Protein 3HCY (pdb70)

Organism: Rhizobium meliloti (strain 1021) (NCBI:txid266834)

Solvent-accessible surface area: 15077 Å² total; per-residue (Å²): 158,89,46,35,115,13,4,29,42,0,1,0,21,0,0,87,43,12,4,124,18,64,38,1,0,0,6,26,68,43,184,87,48,51,1,105,34,52,13,30,52,51,20,47,123,132,11,33,167,53,16,48,33,109,27,62,28,173,159,158,32,115,31,65,66,16,92,42,3,90,125,30,178,53,65,88,151,32,62,120,32,4,70,60,32,37,3,15,0,4,0,17,4,15,0,56,14,153,64,159,30,25,0,14,0,4,2,3,14,70,176,60,18,149,30,53,120,78,50,35,20,31,1,68,2,2,5,108,3,1,1,55,4,21,40,71,16,124,36,48,149,58,174,81,134,158,93,31,46,91,22,1,11,41,0,0,0,25,0,0,45,20,7,6,119,12,79,26,0,0,0,0,29,68,47,182,79,48,38,4,95,34,43,10,28,56,49,11,47,119,129,10,26,166,44,6,40,38,118,40,68,198,164,33,128,36,82,70,21,79,42,5,97,134,17,192,55,56,86,148,48,50,125,33,3,69,66,38,36,4,14,0,4,0,31,4,26,0,45,22,151,56,153,39,24,0,17,0,5,0,0,16,62,202,78,42,196,28,49,128,74,40,33,19,40,1,68,2,1,7,96,4,0,5,60,2,18,56,69,14,174,48,69,120,66,66,80,115,139

Sequence (289 aa):
SNAIEEVYEATLDAIQGALNCDRASILLFDEAGTMRFVAARGLSEHYQRAVDGHSPWINEPEPIFVENVDDAEFSRELKESIVGEGIAALGFFPLVTEGRLIGKFMTYYDRPHRFADSEIGMALTIARQLGFSIQRMRAEYARRQSNAIEEVYEATLDAIQGALNCDRASILLFDEAGTMRFVAARGLSEHYQRAVDGHSPWEPEPIFVENVDDAEFSRELKESIVGEGIAALGFFPLVTEGRLIGKFMTYYDRPHRFADSEIGMALTIARQLGFSIQRMRAEYARRQA

Nearest PDB structures (foldseek):
  3hcy-assembly1_B  TM=1.007E+00  e=4.340E-30  Sinorhizobium meliloti 1021
  3hcy-assembly1_A  TM=9.827E-01  e=3.371E-26  Sinorhizobium meliloti 1021
  6oap-assembly1_B  TM=7.764E-01  e=1.921E-08  [Leptolyngbya] sp. JSC-1
  3s7o-assembly1_A  TM=7.798E-01  e=2.050E-07  Deinococcus radiodurans
  8afk-assembly2_B  TM=7.514E-01  e=1.310E-07  Rhodopseudomonas palustris CGA009

B-factor: mean 33.36, std 13.71, range [2.0, 80.85]

Radius of gyration: 20.52 Å; Cα contacts (8 Å, |Δi|>4): 515; chains: 2; bounding box: 64×46×40 Å

InterPro domains:
  IPR000014 PAS domain [PF13426] (37-138)
  IPR000014 PAS domain [PS50112] (19-59)
  IPR000014 PAS domain [PS50112] (146-216)
  IPR000014 PAS domain [SM00091] (21-91)
  IPR000014 PAS domain [SM00091] (148-214)
  IPR000014 PAS domain [SM00091] (589-657)
  IPR000014 PAS domain [TIGR00229] (23-145)
  IPR000014 PAS domain [TIGR00229] (145-269)
  IPR000014 PAS domain [TIGR00229] (525-584)
  IPR000014 PAS domain [TIGR00229] (639-710)
  IPR000014 PAS domain [cd00130] (30-137)
  IPR000014 PAS domain [cd00130] (157-259)
  IPR000014 PAS domain [cd00130] (599-701)
  IPR000700 PAS-associated, C-terminal [PS50113] (97-149)
  IPR000700 PAS-associated, C-terminal [PS50113] (219-271)
  IPR000700 PAS-associated, C-terminal [PS50113] (534-586)
  IPR000700 PAS-associated, C-terminal [PS50113] (658-713)
  IPR001610 PAC motif [SM00086] (98-140)
  IPR001610 PAC motif [SM00086] (220-262)
  IPR001610 PAC motif [SM00086] (535-577)

Secondary structure (P-SEA, 3-state):
cccccaaaaaaaaaaaaaccccccbbbbbccccbbbbcccccccaaaaaacccccccccbbbbbbbcccccccccaaaaaaaaaaccccbbbbbbbcccccccbbbbbbccbbbbbaaaaaaaaaaaaaaaaaaacaaaaaaacc/cccaaaaaaaaaaaaaaaccccccbbbbbccccbbbbcccccccaaaaaaccccccccbbbbbccccccccccaaaaaaaaaaccccbbbbbbbcccccccccbbbbccbbbbcaaaaaaaaaaaaaaaaaaaaaaaaaacccc

Foldseek 3Di:
DPPVCVVVVVLQVLLCVLPVADKKFWWFADPVRKIATPDIPPQPVVLRVQDTGDDVDDFQDDKDWFQALVPDDDDPSNSCSQVVSQFTIKIWDFADEPRDGTTTMMGTHNHGDDDDPSSVVVVNVSSPVVNVVVNPPVVVVVVVD/DDPPVVVQVVLQVLCCVLQVAQKKFWWFQDPVRFTATPDIPPQDPQLNVQPGRDDDDLFDKDKFLALVPPPDDPSNSCSCVVSQFGMKIWHFAADPSHGGTTMMGTHNHRDDDDPSSVVSRNVSSDVSNVVCVVRVPCVVVVPD

Structure (mmCIF, N/CA/C/O backbone):
data_3HCY
#
_entry.id   3HCY
#
_cell.length_a   73.346
_cell.length_b   73.346
_cell.length_c   257.258
_cell.angle_alpha   90.00
_cell.angle_beta   90.00
_cell.angle_gamma   120.00
#
_symmetry.space_group_name_H-M   'P 61 2 2'
#
loop_
_entity.id
_entity.type
_entity.pdbx_description
1 polymer 'Putative two-component sensor histidine kinase protein'
2 water water
#
loop_
_atom_site.group_PDB
_atom_site.id
_atom_site.type_symbol
_atom_site.label_atom_id
_atom_site.label_alt_id
_atom_site.label_comp_id
_atom_site.label_asym_id
_atom_site.label_entity_id
_atom_site.label_seq_id
_atom_site.pdbx_PDB_ins_code
_atom_site.Cartn_x
_atom_site.Cartn_y
_atom_site.Cartn_z
_atom_site.occupancy
_atom_site.B_iso_or_equiv
_atom_site.auth_seq_id
_atom_site.auth_comp_id
_atom_site.auth_asym_id
_atom_site.auth_atom_id
_atom_site.pdbx_PDB_model_num
ATOM 1 N N . SER A 1 1 ? 30.776 42.340 129.405 1.00 48.89 -2 SER A N 1
ATOM 2 C CA . SER A 1 1 ? 29.439 41.651 129.521 1.00 48.49 -2 SER A CA 1
ATOM 3 C C . SER A 1 1 ? 29.344 40.146 129.036 1.00 48.37 -2 SER A C 1
ATOM 4 O O . SER A 1 1 ? 28.219 39.656 128.880 1.00 48.00 -2 SER A O 1
ATOM 7 N N . ASN A 1 2 ? 30.476 39.443 128.764 1.00 47.73 -1 ASN A N 1
ATOM 8 C CA . ASN A 1 2 ? 30.525 37.968 128.851 1.00 46.83 -1 ASN A CA 1
ATOM 9 C C . ASN A 1 2 ? 30.733 37.859 130.347 1.00 45.98 -1 ASN A C 1
ATOM 10 O O . ASN A 1 2 ? 31.853 37.932 130.866 1.00 45.16 -1 ASN A O 1
ATOM 15 N N . ALA A 1 3 ? 29.622 37.842 131.057 1.00 44.75 0 ALA A N 1
ATOM 16 C CA . ALA A 1 3 ? 29.570 37.177 132.307 1.00 43.25 0 ALA A CA 1
ATOM 17 C C . ALA A 1 3 ? 28.908 35.806 131.846 1.00 41.99 0 ALA A C 1
ATOM 18 O O . ALA A 1 3 ? 27.709 35.667 131.771 1.00 41.40 0 ALA A O 1
ATOM 20 N N . ILE A 1 4 ? 29.745 34.873 131.366 1.00 39.98 1 ILE A N 1
ATOM 21 C CA . ILE A 1 4 ? 29.501 33.420 131.444 1.00 36.91 1 ILE A CA 1
ATOM 22 C C . ILE A 1 4 ? 30.652 32.803 132.246 1.00 35.78 1 ILE A C 1
ATOM 23 O O . ILE A 1 4 ? 31.108 31.648 132.098 1.00 34.27 1 ILE A O 1
ATOM 28 N N . GLU A 1 5 ? 31.087 33.645 133.149 1.00 34.93 2 GLU A N 1
ATOM 29 C CA . GLU A 1 5 ? 31.506 33.160 134.408 1.00 35.61 2 GLU A CA 1
ATOM 30 C C . GLU A 1 5 ? 30.280 32.415 134.995 1.00 33.19 2 GLU A C 1
ATOM 31 O O . GLU A 1 5 ? 30.449 31.435 135.741 1.00 32.54 2 GLU A O 1
ATOM 37 N N . GLU A 1 6 ? 29.066 32.823 134.603 1.00 30.73 3 GLU A N 1
ATOM 38 C CA . GLU A 1 6 ? 27.871 32.038 134.966 1.00 29.22 3 GLU A CA 1
ATOM 39 C C . GLU A 1 6 ? 27.729 30.652 134.392 1.00 26.57 3 GLU A C 1
ATOM 40 O O . GLU A 1 6 ? 27.087 29.808 135.031 1.00 25.73 3 GLU A O 1
ATOM 46 N N . VAL A 1 7 ? 28.243 30.423 133.185 1.00 23.93 4 VAL A N 1
ATOM 47 C CA . VAL A 1 7 ? 28.265 29.070 132.669 1.00 22.71 4 VAL A CA 1
ATOM 48 C C . VAL A 1 7 ? 29.246 28.252 133.484 1.00 22.82 4 VAL A C 1
ATOM 49 O O . VAL A 1 7 ? 29.011 27.061 133.748 1.00 22.12 4 VAL A O 1
ATOM 53 N N . TYR A 1 8 ? 30.347 28.889 133.905 1.00 23.03 5 TYR A N 1
ATOM 54 C CA . TYR A 1 8 ? 31.344 28.183 134.748 1.00 22.92 5 TYR A CA 1
ATOM 55 C C . TYR A 1 8 ? 30.764 27.818 136.120 1.00 23.18 5 TYR A C 1
ATOM 56 O O . TYR A 1 8 ? 30.860 26.674 136.548 1.00 23.48 5 TYR A O 1
ATOM 65 N N . GLU A 1 9 ? 30.165 28.787 136.804 1.00 22.88 6 GLU A N 1
ATOM 66 C CA . GLU A 1 9 ? 29.519 28.503 138.079 1.00 23.37 6 GLU A CA 1
ATOM 67 C C . GLU A 1 9 ? 28.384 27.418 138.005 1.00 22.87 6 GLU A C 1
ATOM 68 O O . GLU A 1 9 ? 28.287 26.545 138.914 1.00 22.54 6 GLU A O 1
ATOM 74 N N . ALA A 1 10 ? 27.566 27.470 136.940 1.00 21.33 7 ALA A N 1
ATOM 75 C CA . ALA A 1 10 ? 26.513 26.457 136.694 1.00 20.46 7 ALA A CA 1
ATOM 76 C C . ALA A 1 10 ? 27.135 25.072 136.561 1.00 19.73 7 ALA A C 1
ATOM 77 O O . ALA A 1 10 ? 26.543 24.035 137.004 1.00 18.18 7 ALA A O 1
ATOM 79 N N . THR A 1 11 ? 28.310 25.044 135.910 1.00 18.65 8 THR A N 1
ATOM 80 C CA . THR A 1 11 ? 28.934 23.769 135.648 1.00 18.63 8 THR A CA 1
ATOM 81 C C . THR A 1 11 ? 29.417 23.220 136.969 1.00 19.31 8 THR A C 1
ATOM 82 O O . THR A 1 11 ? 29.248 22.048 137.281 1.00 20.39 8 THR A O 1
ATOM 86 N N . LEU A 1 12 ? 30.025 24.095 137.748 1.00 19.36 9 LEU A N 1
ATOM 87 C CA . LEU A 1 12 ? 30.512 23.729 139.045 1.00 19.31 9 LEU A CA 1
ATOM 88 C C . LEU A 1 12 ? 29.299 23.255 139.897 1.00 20.09 9 LEU A C 1
ATOM 89 O O . LEU A 1 12 ? 29.403 22.279 140.677 1.00 19.33 9 LEU A O 1
ATOM 94 N N . ASP A 1 13 ? 28.159 23.931 139.732 1.00 20.40 10 ASP A N 1
ATOM 95 C CA . ASP A 1 13 ? 26.931 23.461 140.368 1.00 21.43 10 ASP A CA 1
ATOM 96 C C . ASP A 1 13 ? 26.561 22.048 139.899 1.00 21.59 10 ASP A C 1
ATOM 97 O O . ASP A 1 13 ? 26.274 21.176 140.735 1.00 21.32 10 ASP A O 1
ATOM 102 N N . ALA A 1 14 ? 26.577 21.829 138.587 1.00 21.42 11 ALA A N 1
ATOM 103 C CA . ALA A 1 14 ? 26.221 20.516 138.091 1.00 21.96 11 ALA A CA 1
ATOM 104 C C . ALA A 1 14 ? 27.284 19.520 138.554 1.00 22.07 11 ALA A C 1
ATOM 105 O O . ALA A 1 14 ? 26.939 18.434 138.932 1.00 21.47 11 ALA A O 1
ATOM 107 N N . ILE A 1 15 ? 28.561 19.881 138.540 1.00 22.78 12 ILE A N 1
ATOM 108 C CA . ILE A 1 15 ? 29.568 18.907 138.936 1.00 24.22 12 ILE A CA 1
ATOM 109 C C . ILE A 1 15 ? 29.299 18.374 140.347 1.00 25.25 12 ILE A C 1
ATOM 110 O O . ILE A 1 15 ? 29.389 17.166 140.573 1.00 24.40 12 ILE A O 1
ATOM 115 N N . GLN A 1 16 ? 28.940 19.282 141.255 1.00 26.54 13 GLN A N 1
ATOM 116 C CA . GLN A 1 16 ? 28.706 18.954 142.658 1.00 27.88 13 GLN A CA 1
ATOM 117 C C . GLN A 1 16 ? 27.497 18.068 142.874 1.00 27.49 13 GLN A C 1
ATOM 118 O O . GLN A 1 16 ? 27.545 17.107 143.658 1.00 28.74 13 GLN A O 1
ATOM 124 N N . GLY A 1 17 ? 26.418 18.430 142.205 1.00 26.27 14 GLY A N 1
ATOM 125 C CA . GLY A 1 17 ? 25.203 17.710 142.286 1.00 26.08 14 GLY A CA 1
ATOM 126 C C . GLY A 1 17 ? 25.252 16.371 141.595 1.00 26.76 14 GLY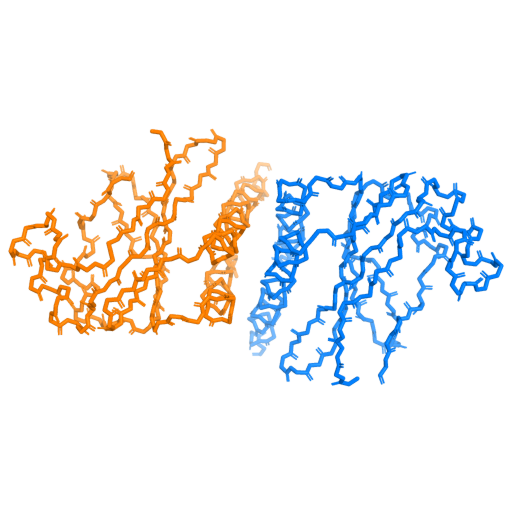 A C 1
ATOM 127 O O . GLY A 1 17 ? 24.711 15.395 142.112 1.00 27.10 14 GLY A O 1
ATOM 128 N N . ALA A 1 18 ? 25.876 16.294 140.422 1.00 27.38 15 ALA A N 1
ATOM 129 C CA . ALA A 1 18 ? 25.986 15.002 139.708 1.00 27.36 15 ALA A CA 1
ATOM 130 C C . ALA A 1 18 ? 27.089 14.047 140.249 1.00 27.57 15 ALA A C 1
ATOM 131 O O . ALA A 1 18 ? 26.958 12.821 140.139 1.00 27.25 15 ALA A O 1
ATOM 133 N N . LEU A 1 19 ? 28.152 14.579 140.837 1.00 28.34 16 LEU A N 1
ATOM 134 C CA . LEU A 1 19 ? 29.301 13.724 141.141 1.00 29.15 16 LEU A CA 1
ATOM 135 C C . LEU A 1 19 ? 29.743 13.726 142.578 1.00 29.49 16 LEU A C 1
ATOM 136 O O . LEU A 1 19 ? 30.706 12.995 142.899 1.00 29.87 16 LEU A O 1
ATOM 141 N N . ASN A 1 20 ? 29.111 14.473 143.475 1.00 29.42 17 ASN A N 1
ATOM 142 C CA . ASN A 1 20 ? 29.557 14.297 144.874 1.00 30.75 17 ASN A CA 1
ATOM 143 C C . ASN A 1 20 ? 31.127 14.028 145.139 1.00 29.41 17 ASN A C 1
ATOM 144 O O . ASN A 1 20 ? 31.540 13.041 145.786 1.00 29.89 17 ASN A O 1
ATOM 149 N N . CYS A 1 21 ? 31.974 14.917 144.617 1.00 27.05 18 CYS A N 1
ATOM 150 C CA . CYS A 1 21 ? 33.387 14.938 144.888 1.00 24.63 18 CYS A CA 1
ATOM 151 C C . CYS A 1 21 ? 33.586 16.106 145.841 1.00 22.40 18 CYS A C 1
ATOM 152 O O . CYS A 1 21 ? 32.624 16.768 146.221 1.00 22.07 18 CYS A O 1
ATOM 155 N N . ASP A 1 22 ? 34.831 16.377 146.201 1.00 19.72 19 ASP A N 1
ATOM 156 C CA . ASP A 1 22 ? 35.134 17.260 147.305 1.00 17.99 19 ASP A CA 1
ATOM 157 C C . ASP A 1 22 ? 35.397 18.718 146.943 1.00 16.35 19 ASP A C 1
ATOM 158 O O . ASP A 1 22 ? 35.188 19.624 147.770 1.00 13.13 19 ASP A O 1
ATOM 163 N N . ARG A 1 23 ? 35.940 18.882 145.732 1.00 15.93 20 ARG A N 1
ATOM 164 C CA . ARG A 1 23 ? 36.343 20.146 145.166 1.00 16.14 20 ARG A CA 1
ATOM 165 C C . ARG A 1 23 ? 36.360 19.892 143.675 1.00 16.28 20 ARG A C 1
ATOM 166 O O . ARG A 1 23 ? 36.424 18.724 143.258 1.00 17.01 20 ARG A O 1
ATOM 174 N N . ALA A 1 24 ? 36.295 20.968 142.893 1.00 15.79 21 ALA A N 1
ATOM 175 C CA . ALA A 1 24 ? 36.313 20.908 141.452 1.00 16.32 21 ALA A CA 1
ATOM 176 C C . ALA A 1 24 ? 36.907 22.229 140.806 1.00 17.57 21 ALA A C 1
ATOM 177 O O . ALA A 1 24 ? 36.986 23.301 141.449 1.00 16.82 21 ALA A O 1
ATOM 179 N N . SER A 1 25 ? 37.345 22.143 139.539 1.00 18.34 22 SER A N 1
ATOM 180 C CA . SER A 1 25 ? 37.876 23.325 138.851 1.00 18.79 22 SER A CA 1
ATOM 181 C C . SER A 1 25 ? 37.723 23.248 137.341 1.00 18.86 22 SER A C 1
ATOM 182 O O . SER A 1 25 ? 37.532 22.148 136.791 1.00 18.88 22 SER A O 1
ATOM 185 N N . ILE A 1 26 ? 37.840 24.402 136.671 1.00 18.37 23 ILE A N 1
ATOM 186 C CA . ILE A 1 26 ? 37.910 24.434 135.190 1.00 17.78 23 ILE A CA 1
ATOM 187 C C . ILE A 1 26 ? 39.170 25.185 134.795 1.00 18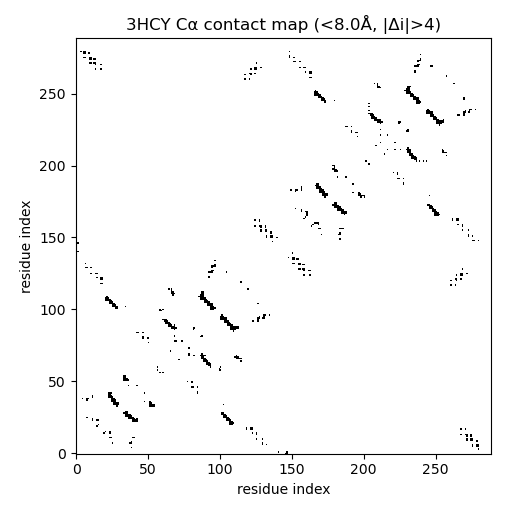.30 23 ILE A C 1
ATOM 188 O O . ILE A 1 26 ? 39.460 26.243 135.369 1.00 18.09 23 ILE A O 1
ATOM 193 N N . LEU A 1 27 ? 39.926 24.644 133.836 1.00 18.16 24 LEU A N 1
ATOM 194 C CA . LEU A 1 27 ? 41.106 25.334 133.353 1.00 18.01 24 LEU A CA 1
ATOM 195 C C . LEU A 1 27 ? 41.045 25.371 131.823 1.00 17.80 24 LEU A C 1
ATOM 196 O O . LEU A 1 27 ? 40.572 24.443 131.158 1.00 17.04 24 LEU A O 1
ATOM 201 N N . LEU A 1 28 ? 41.582 26.442 131.269 1.00 17.82 25 LEU A N 1
ATOM 202 C CA . LEU A 1 28 ? 41.589 26.642 129.821 1.00 18.12 25 LEU A CA 1
ATOM 203 C C . LEU A 1 28 ? 42.989 27.070 129.341 1.00 18.17 25 LEU A C 1
ATOM 204 O O . LEU A 1 28 ? 43.765 27.637 130.103 1.00 18.37 25 LEU A O 1
ATOM 209 N N . PHE A 1 29 ? 43.334 26.767 128.098 1.00 18.03 26 PHE A N 1
ATOM 210 C CA . PHE A 1 29 ? 44.592 27.257 127.552 1.00 18.26 26 PHE A CA 1
ATOM 211 C C . PHE A 1 29 ? 44.564 28.728 127.386 1.00 18.03 26 PHE A C 1
ATOM 212 O O . PHE A 1 29 ? 43.499 29.308 127.174 1.00 18.58 26 PHE A O 1
ATOM 220 N N . ASP A 1 30 ? 45.754 29.316 127.501 1.00 17.35 27 ASP A N 1
ATOM 221 C CA . ASP A 1 30 ? 45.959 30.724 127.329 1.00 16.27 27 ASP A CA 1
ATOM 222 C C . ASP A 1 30 ? 46.856 30.861 126.115 1.00 15.74 27 ASP A C 1
ATOM 223 O O . ASP A 1 30 ? 47.304 29.871 125.551 1.00 16.24 27 ASP A O 1
ATOM 228 N N . GLU A 1 31 ? 47.114 32.079 125.694 1.00 15.43 28 GLU A N 1
ATOM 229 C CA . GLU A 1 31 ? 47.798 32.276 124.454 1.00 15.70 28 GLU A CA 1
ATOM 230 C C . GLU A 1 31 ? 49.222 31.824 124.500 1.00 15.83 28 GLU A C 1
ATOM 231 O O . GLU A 1 31 ? 49.790 31.625 123.443 1.00 16.71 28 GLU A O 1
ATOM 237 N N . ALA A 1 32 ? 49.830 31.685 125.678 1.00 15.61 29 ALA A N 1
ATOM 238 C CA . ALA A 1 32 ? 51.171 31.078 125.744 1.00 16.00 29 ALA A CA 1
ATOM 239 C C . ALA A 1 32 ? 51.115 29.543 125.726 1.00 16.62 29 ALA A C 1
ATOM 240 O O . ALA A 1 32 ? 52.140 28.893 125.950 1.00 17.83 29 ALA A O 1
ATOM 242 N N . GLY A 1 33 ? 49.949 28.952 125.457 1.00 16.36 30 GLY A N 1
ATOM 243 C CA . GLY A 1 33 ? 49.812 27.512 125.497 1.00 16.03 30 GLY A CA 1
ATOM 244 C C . GLY A 1 33 ? 49.780 26.998 126.916 1.00 16.43 30 GLY A C 1
ATOM 245 O O . GLY A 1 33 ? 49.717 25.795 127.139 1.00 17.45 30 GLY A O 1
ATOM 246 N N . THR A 1 34 ? 49.769 27.875 127.905 1.00 16.25 31 THR A N 1
ATOM 247 C CA . THR A 1 34 ? 49.754 27.389 129.262 1.00 16.12 31 THR A CA 1
ATOM 248 C C . THR A 1 34 ? 48.313 27.271 129.876 1.00 17.48 31 THR A C 1
ATOM 249 O O . THR A 1 34 ? 47.454 28.113 129.675 1.00 17.41 31 THR A O 1
ATOM 253 N N . MET A 1 35 ? 48.036 26.189 130.619 1.00 19.49 32 MET A N 1
ATOM 254 C CA . MET A 1 35 ? 46.690 25.965 131.238 1.00 19.75 32 MET A CA 1
ATOM 255 C C . MET A 1 35 ? 46.492 26.844 132.428 1.00 20.20 32 MET A C 1
ATOM 256 O O . MET A 1 35 ? 47.400 27.023 133.209 1.00 21.25 32 MET A O 1
ATOM 261 N N . ARG A 1 36 ? 45.288 27.352 132.584 1.00 21.06 33 ARG A N 1
ATOM 262 C CA . ARG A 1 36 ? 44.963 28.361 133.586 1.00 21.66 33 ARG A CA 1
ATOM 263 C C . ARG A 1 36 ? 43.575 28.164 134.191 1.00 21.82 33 ARG A C 1
ATOM 264 O O . ARG A 1 36 ? 42.579 28.117 133.464 1.00 22.89 33 ARG A O 1
ATOM 272 N N . PHE A 1 37 ? 43.497 28.125 135.511 1.00 21.26 34 PHE A N 1
ATOM 273 C CA . PHE A 1 37 ? 42.198 28.164 136.194 1.00 20.95 34 PHE A CA 1
ATOM 274 C C . PHE A 1 37 ? 41.388 29.342 135.695 1.00 20.15 34 PHE A C 1
ATOM 275 O O . PHE A 1 37 ? 41.997 30.337 135.423 1.00 20.81 34 PHE A O 1
ATOM 283 N N . VAL A 1 38 ? 40.081 29.134 135.444 1.00 18.75 35 VAL A N 1
ATOM 284 C CA . VAL A 1 38 ? 39.083 30.148 135.143 1.00 17.55 35 VAL A CA 1
ATOM 285 C C . VAL A 1 38 ? 37.927 30.060 136.150 1.00 17.46 35 VAL A C 1
ATOM 286 O O . VAL A 1 38 ? 37.060 30.949 136.233 1.00 16.43 35 VAL A O 1
ATOM 290 N N . ALA A 1 39 ? 37.903 28.981 136.936 1.00 17.28 36 ALA A N 1
ATOM 291 C CA . ALA A 1 39 ? 36.881 28.822 137.984 1.00 17.11 36 ALA A CA 1
ATOM 292 C C . ALA A 1 39 ? 37.206 27.656 138.869 1.00 16.45 36 ALA A C 1
ATOM 293 O O . ALA A 1 39 ? 37.883 26.714 138.404 1.00 16.57 36 ALA A O 1
ATOM 295 N N . ALA A 1 40 ? 36.710 27.687 140.118 1.00 15.82 37 ALA A N 1
ATOM 296 C CA . ALA A 1 40 ? 37.069 26.640 141.082 1.00 16.00 37 ALA A CA 1
ATOM 297 C C . ALA A 1 40 ? 36.295 26.677 142.370 1.00 16.86 37 ALA A C 1
ATOM 298 O O . ALA A 1 40 ? 35.849 27.723 142.791 1.00 17.42 37 ALA A O 1
ATOM 300 N N . ARG A 1 41 ? 36.104 25.517 142.995 1.00 18.36 38 ARG A N 1
ATOM 301 C CA . ARG A 1 41 ? 35.878 25.469 144.443 1.00 19.41 38 ARG A CA 1
ATOM 302 C C . ARG A 1 41 ? 36.320 24.183 145.063 1.00 19.69 38 ARG A C 1
ATOM 303 O O . ARG A 1 41 ? 36.391 23.217 144.360 1.00 21.33 38 ARG A O 1
ATOM 311 N N . GLY A 1 42 ? 36.639 24.084 146.341 1.00 19.90 39 GLY A N 1
ATOM 312 C CA . GLY A 1 42 ? 37.379 24.998 147.128 1.00 20.45 39 GLY A CA 1
ATOM 313 C C . GLY A 1 42 ? 38.828 24.470 146.959 1.00 20.90 39 GLY A C 1
ATOM 314 O O . GLY A 1 42 ? 39.290 23.627 147.695 1.00 20.67 39 GLY A O 1
ATOM 315 N N . LEU A 1 43 ? 39.456 24.881 145.858 1.00 21.61 40 LEU A N 1
ATOM 316 C CA . LEU A 1 43 ? 40.886 24.991 145.766 1.00 21.57 40 LEU A CA 1
ATOM 317 C C . LEU A 1 43 ? 41.248 26.361 146.327 1.00 21.64 40 LEU A C 1
ATOM 318 O O . LEU A 1 43 ? 40.496 27.340 146.183 1.00 20.92 40 LEU A O 1
ATOM 323 N N . SER A 1 44 ? 42.429 26.433 146.934 1.00 21.34 41 SER A N 1
ATOM 324 C CA . SER A 1 44 ? 42.980 27.719 147.313 1.00 21.00 41 SER A CA 1
ATOM 325 C C . SER A 1 44 ? 43.733 28.320 146.093 1.00 21.43 41 SER A C 1
ATOM 326 O O . SER A 1 44 ? 44.215 27.592 145.195 1.00 20.53 41 SER A O 1
ATOM 329 N N . GLU A 1 45 ? 43.876 29.646 146.120 1.00 21.48 42 GLU A N 1
ATOM 330 C CA . GLU A 1 45 ? 44.721 30.359 145.178 1.00 21.69 42 GLU A CA 1
ATOM 331 C C . GLU A 1 45 ? 46.153 29.919 145.274 1.00 21.55 42 GLU A C 1
ATOM 332 O O . GLU A 1 45 ? 46.830 29.731 144.276 1.00 21.12 42 GLU A O 1
ATOM 338 N N . HIS A 1 46 ? 46.603 29.668 146.487 1.00 21.92 43 HIS A N 1
ATOM 339 C CA . HIS A 1 46 ? 47.925 29.141 146.655 1.00 22.56 43 HIS A CA 1
ATOM 340 C C . HIS A 1 46 ? 48.085 27.950 145.764 1.00 23.58 43 HIS A C 1
ATOM 341 O O . HIS A 1 46 ? 49.046 27.867 145.029 1.00 23.79 43 HIS A O 1
ATOM 348 N N . TYR A 1 47 ? 47.128 27.025 145.806 1.00 24.77 44 TYR A N 1
ATOM 349 C CA . TYR A 1 47 ? 47.221 25.852 144.952 1.00 25.27 44 TYR A CA 1
ATOM 350 C C . TYR A 1 47 ? 47.197 26.264 143.504 1.00 26.20 44 TYR A C 1
ATOM 351 O O . TYR A 1 47 ? 47.889 25.697 142.680 1.00 26.57 44 TYR A O 1
ATOM 360 N N . GLN A 1 48 ? 46.372 27.236 143.185 1.00 26.99 45 GLN A N 1
ATOM 361 C CA . GLN A 1 48 ? 46.131 27.535 141.792 1.00 27.87 45 GLN A CA 1
ATOM 362 C C . GLN A 1 48 ? 47.387 28.110 141.134 1.00 28.71 45 GLN A C 1
ATOM 363 O O . GLN A 1 48 ? 47.764 27.669 140.035 1.00 28.32 45 GLN A O 1
ATOM 369 N N . ARG A 1 49 ? 48.049 29.045 141.836 1.00 29.48 46 ARG A N 1
ATOM 370 C CA . ARG A 1 49 ? 49.316 29.615 141.395 1.00 30.10 46 ARG A CA 1
ATOM 371 C C . ARG A 1 49 ? 50.354 28.519 141.312 1.00 30.61 46 ARG A C 1
ATOM 372 O O . ARG A 1 49 ? 51.135 28.446 140.384 1.00 30.64 46 ARG A O 1
ATOM 380 N N . ALA A 1 50 ? 50.315 27.642 142.301 1.00 32.45 47 ALA A N 1
ATOM 381 C CA . ALA A 1 50 ? 51.250 26.544 142.452 1.00 33.72 47 ALA A CA 1
ATOM 382 C C . ALA A 1 50 ? 51.336 25.683 141.228 1.00 35.60 47 ALA A C 1
ATOM 383 O O . ALA A 1 50 ? 52.414 25.320 140.805 1.00 35.92 47 ALA A O 1
ATOM 385 N N . VAL A 1 51 ? 50.218 25.337 140.635 1.00 38.27 48 VAL A N 1
ATOM 386 C CA . VAL A 1 51 ? 50.200 24.235 139.695 1.00 40.68 48 VAL A CA 1
ATOM 387 C C . VAL A 1 51 ? 49.802 24.556 138.289 1.00 42.71 48 VAL A C 1
ATOM 388 O O . VAL A 1 51 ? 49.445 23.674 137.547 1.00 43.21 48 VAL A O 1
ATOM 392 N N . ASP A 1 52 ? 49.796 25.815 137.928 1.00 45.36 49 ASP A N 1
ATOM 393 C CA . ASP A 1 52 ? 49.488 26.173 136.574 1.00 46.84 49 ASP A CA 1
ATOM 394 C C . ASP A 1 52 ? 50.565 25.511 135.719 1.00 48.05 49 ASP A C 1
ATOM 395 O O . ASP A 1 52 ? 51.619 25.160 136.231 1.00 47.94 49 ASP A O 1
ATOM 400 N N . GLY A 1 53 ? 50.305 25.322 134.431 1.00 49.24 50 GLY A N 1
ATOM 401 C CA . GLY A 1 53 ? 51.310 24.767 133.555 1.00 49.86 50 GLY A CA 1
ATOM 402 C C . GLY A 1 53 ? 50.983 23.441 132.926 1.00 50.92 50 GLY A C 1
ATOM 403 O O . GLY A 1 53 ? 50.600 23.394 131.768 1.00 50.58 50 GLY A O 1
ATOM 404 N N . HIS A 1 54 ? 51.143 22.363 133.689 1.00 52.30 51 HIS A N 1
ATOM 405 C CA . HIS A 1 54 ? 50.986 20.993 133.175 1.00 53.68 51 HIS A CA 1
ATOM 406 C C . HIS A 1 54 ? 49.683 20.694 132.489 1.00 52.82 51 HIS A C 1
ATOM 407 O O . HIS A 1 54 ? 48.632 20.847 133.070 1.00 52.99 51 HIS A O 1
ATOM 414 N N . SER A 1 55 ? 49.764 20.189 131.275 1.00 52.16 52 SER A N 1
ATOM 415 C CA . SER A 1 55 ? 48.590 19.699 130.594 1.00 51.70 52 SER A CA 1
ATOM 416 C C . SER A 1 55 ? 48.779 18.233 130.257 1.00 51.85 52 SER A C 1
ATOM 417 O O . SER A 1 55 ? 49.342 17.891 129.237 1.00 52.21 52 SER A O 1
ATOM 420 N N . PRO A 1 56 ? 48.308 17.354 131.115 1.00 51.68 53 PRO A N 1
ATOM 421 C CA . PRO A 1 56 ? 48.573 15.933 130.940 1.00 51.43 53 PRO A CA 1
ATOM 422 C C . PRO A 1 56 ? 48.534 15.422 129.519 1.00 50.88 53 PRO A C 1
ATOM 423 O O . PRO A 1 56 ? 48.721 14.242 129.318 1.00 50.39 53 PRO A O 1
ATOM 427 N N . TRP A 1 57 ? 48.279 16.277 128.554 1.00 50.91 54 TRP A N 1
ATOM 428 C CA . TRP A 1 57 ? 48.153 15.826 127.187 1.00 51.23 54 TRP A CA 1
ATOM 429 C C . TRP A 1 57 ? 49.029 16.667 126.270 1.00 51.96 54 TRP A C 1
ATOM 430 O O . TRP A 1 57 ? 49.702 17.572 126.728 1.00 52.43 54 TRP A O 1
ATOM 441 N N . ILE A 1 58 ? 49.003 16.365 124.975 1.00 52.29 55 ILE A N 1
ATOM 442 C CA . ILE A 1 58 ? 49.544 17.237 123.932 1.00 52.42 55 ILE A CA 1
ATOM 443 C C . ILE A 1 58 ? 49.234 16.722 122.541 1.00 52.72 55 ILE A C 1
ATOM 444 O O . ILE A 1 58 ? 50.056 16.855 121.639 1.00 52.66 55 ILE A O 1
ATOM 449 N N . ASN A 1 62 ? 46.368 15.439 121.004 1.00 54.29 59 ASN A N 1
ATOM 450 C CA . ASN A 1 62 ? 45.596 15.545 119.754 1.00 54.42 59 ASN A CA 1
ATOM 451 C C . ASN A 1 62 ? 44.356 14.614 119.717 1.00 53.74 59 ASN A C 1
ATOM 452 O O . ASN A 1 62 ? 43.435 14.833 118.913 1.00 53.29 59 ASN A O 1
ATOM 457 N N . GLU A 1 63 ? 44.378 13.558 120.553 1.00 52.96 60 GLU A N 1
ATOM 458 C CA . GLU A 1 63 ? 43.218 12.634 120.768 1.00 51.88 60 GLU A CA 1
ATOM 459 C C . GLU A 1 63 ? 43.041 12.142 122.258 1.00 49.67 60 GLU A C 1
ATOM 460 O O . GLU A 1 63 ? 43.483 11.025 122.623 1.00 49.63 60 GLU A O 1
ATOM 466 N N . PRO A 1 64 ? 42.368 12.969 123.098 1.00 46.41 61 PRO A N 1
ATOM 467 C CA . PRO A 1 64 ? 42.489 12.884 124.549 1.00 44.33 61 PRO A CA 1
ATOM 468 C C . PRO A 1 64 ? 41.405 12.131 125.285 1.00 41.81 61 PRO A C 1
ATOM 469 O O . PRO A 1 64 ? 40.234 12.290 125.019 1.00 40.46 61 PRO A O 1
ATOM 473 N N . GLU A 1 65 ? 41.846 11.345 126.249 1.00 39.71 62 GLU A N 1
ATOM 474 C CA . GLU A 1 65 ? 40.979 10.564 127.110 1.00 38.25 62 GLU A CA 1
ATOM 475 C C . GLU A 1 65 ? 41.005 11.116 128.535 1.00 36.04 62 GLU A C 1
ATOM 476 O O . GLU A 1 65 ? 41.938 11.800 128.934 1.00 35.19 62 GLU A O 1
ATOM 482 N N . PRO A 1 66 ? 40.004 10.754 129.330 1.00 33.69 63 PRO A N 1
ATOM 483 C CA . PRO A 1 66 ? 40.077 11.092 130.725 1.00 32.48 63 PRO A CA 1
ATOM 484 C C . PRO A 1 66 ? 41.237 10.390 131.434 1.00 31.17 63 PRO A C 1
ATOM 485 O O . PRO A 1 66 ? 41.633 9.288 131.053 1.00 31.31 63 PRO A O 1
ATOM 489 N N . ILE A 1 67 ? 41.793 11.038 132.443 1.00 29.50 64 ILE A N 1
ATOM 490 C CA . ILE A 1 67 ? 42.884 10.468 133.223 1.00 28.60 64 ILE A CA 1
ATOM 491 C C . ILE A 1 67 ? 42.407 10.393 134.667 1.00 27.52 64 ILE A C 1
ATOM 492 O O . ILE A 1 67 ? 41.819 11.342 135.161 1.00 27.39 64 ILE A O 1
ATOM 497 N N . PHE A 1 68 ? 42.657 9.283 135.353 1.00 26.39 65 PHE A N 1
ATOM 498 C CA . PHE A 1 68 ? 42.228 9.160 136.746 1.00 25.60 65 PHE A CA 1
ATOM 499 C C . PHE A 1 68 ? 43.415 8.908 137.608 1.00 25.32 65 PHE A C 1
ATOM 500 O O . PHE A 1 68 ? 44.327 8.243 137.175 1.00 26.19 65 PHE A O 1
ATOM 508 N N . VAL A 1 69 ? 43.408 9.479 138.806 1.00 25.11 66 VAL A N 1
ATOM 509 C CA . VAL A 1 69 ? 44.433 9.266 139.823 1.00 24.49 66 VAL A CA 1
ATOM 510 C C . VAL A 1 69 ? 43.716 8.946 141.139 1.00 25.70 66 VAL A C 1
ATOM 511 O O . VAL A 1 69 ? 43.164 9.808 141.826 1.00 25.87 66 VAL A O 1
ATOM 515 N N . GLU A 1 70 ? 43.751 7.692 141.509 1.00 26.93 67 GLU A N 1
ATOM 516 C CA . GLU A 1 70 ? 42.942 7.206 142.615 1.00 28.09 67 GLU A CA 1
ATOM 517 C C . GLU A 1 70 ? 43.577 7.464 143.956 1.00 28.15 67 GLU A C 1
ATOM 518 O O . GLU A 1 70 ? 42.871 7.675 144.941 1.00 28.31 67 GLU A O 1
ATOM 524 N N . ASN A 1 71 ? 44.907 7.385 143.985 1.00 28.69 68 ASN A N 1
ATOM 525 C CA . ASN A 1 71 ? 45.699 7.746 145.151 1.00 28.51 68 ASN A CA 1
ATOM 526 C C . ASN A 1 71 ? 46.886 8.481 144.663 1.00 28.85 68 ASN A C 1
ATOM 527 O O . ASN A 1 71 ? 47.606 7.964 143.804 1.00 28.27 68 ASN A O 1
ATOM 532 N N . VAL A 1 72 ? 47.089 9.673 145.208 1.00 29.91 69 VAL A N 1
ATOM 533 C CA . VAL A 1 72 ? 48.182 10.519 144.767 1.00 31.28 69 VAL A CA 1
ATOM 534 C C . VAL A 1 72 ? 49.472 9.806 145.042 1.00 32.88 69 VAL A C 1
ATOM 535 O O . VAL A 1 72 ? 50.409 9.878 144.221 1.00 33.86 69 VAL A O 1
ATOM 539 N N . ASP A 1 73 ? 49.536 9.155 146.203 1.00 33.96 70 ASP A N 1
ATOM 540 C CA . ASP A 1 73 ? 50.766 8.547 146.643 1.00 35.47 70 ASP A CA 1
ATOM 541 C C . ASP A 1 73 ? 51.217 7.519 145.683 1.00 35.60 70 ASP A C 1
ATOM 542 O O . ASP A 1 73 ? 52.388 7.246 145.589 1.00 36.32 70 ASP A O 1
ATOM 547 N N . ASP A 1 74 ? 50.288 6.958 144.943 1.00 36.08 71 ASP A N 1
ATOM 548 C CA . ASP A 1 74 ? 50.638 5.969 143.973 1.00 36.49 71 ASP A CA 1
ATOM 549 C C . ASP A 1 74 ? 50.758 6.529 142.535 1.00 36.84 71 ASP A C 1
ATOM 550 O O . ASP A 1 74 ? 50.967 5.764 141.624 1.00 36.99 71 ASP A O 1
ATOM 555 N N . ALA A 1 75 ? 50.706 7.849 142.330 1.00 37.45 72 ALA A N 1
ATOM 556 C CA . ALA A 1 75 ? 50.817 8.440 140.983 1.00 37.85 72 ALA A CA 1
ATOM 557 C C . ALA A 1 75 ? 52.261 8.714 140.503 1.00 38.75 72 ALA A C 1
ATOM 558 O O . ALA A 1 75 ? 53.224 8.635 141.272 1.00 38.82 72 ALA A O 1
ATOM 560 N N . GLU A 1 76 ? 52.362 9.082 139.219 1.00 39.77 73 GLU A N 1
ATOM 561 C CA . GLU A 1 76 ? 53.620 9.376 138.487 1.00 40.53 73 GLU A CA 1
ATOM 562 C C . GLU A 1 76 ? 54.048 10.856 138.543 1.00 40.50 73 GLU A C 1
ATOM 563 O O . GLU A 1 76 ? 54.332 11.459 137.488 1.00 40.59 73 GLU A O 1
ATOM 569 N N . PHE A 1 77 ? 54.076 11.470 139.721 1.00 39.98 74 PHE A N 1
ATOM 570 C CA . PHE A 1 77 ? 54.327 12.913 139.774 1.00 39.52 74 PHE A CA 1
ATOM 571 C C . PHE A 1 77 ? 55.694 13.345 140.283 1.00 38.62 74 PHE A C 1
ATOM 572 O O . PHE A 1 77 ? 56.145 12.921 141.336 1.00 39.32 74 PHE A O 1
ATOM 580 N N . SER A 1 78 ? 56.344 14.219 139.546 1.00 37.24 75 SER A N 1
ATOM 581 C CA . SER A 1 78 ? 57.435 14.988 140.108 1.00 36.77 75 SER A CA 1
ATOM 582 C C . SER A 1 78 ? 57.235 15.381 141.590 1.00 36.56 75 SER A C 1
ATOM 583 O O . SER A 1 78 ? 56.177 15.894 141.936 1.00 36.67 75 SER A O 1
ATOM 586 N N . ARG A 1 79 ? 58.254 15.172 142.441 1.00 36.24 76 ARG A N 1
ATOM 587 C CA . ARG A 1 79 ? 58.251 15.595 143.880 1.00 35.79 76 ARG A CA 1
ATOM 588 C C . ARG A 1 79 ? 57.445 16.886 144.134 1.00 35.47 76 ARG A C 1
ATOM 589 O O . ARG A 1 79 ? 56.490 16.937 144.935 1.00 34.80 76 ARG A O 1
ATOM 591 N N . GLU A 1 80 ? 57.850 17.925 143.428 1.00 34.93 77 GLU A N 1
ATOM 592 C CA . GLU A 1 80 ? 57.262 19.214 143.598 1.00 35.10 77 GLU A CA 1
ATOM 593 C C . GLU A 1 80 ? 55.735 19.214 143.451 1.00 33.86 77 GLU A C 1
ATOM 594 O O . GLU A 1 80 ? 55.031 19.869 144.229 1.00 34.42 77 GLU A O 1
ATOM 600 N N . LEU A 1 81 ? 55.241 18.507 142.435 1.00 32.12 78 LEU A N 1
ATOM 601 C CA . LEU A 1 81 ? 53.845 18.592 142.008 1.00 30.51 78 LEU A CA 1
ATOM 602 C C . LEU A 1 81 ? 52.961 17.670 142.842 1.00 29.91 78 LEU A C 1
ATOM 603 O O . LEU A 1 81 ? 51.805 17.997 143.125 1.00 29.67 78 LEU A O 1
ATOM 608 N N . LYS A 1 82 ? 53.500 16.510 143.215 1.00 28.72 79 LYS A N 1
ATOM 609 C CA . LYS A 1 82 ? 52.916 15.716 144.269 1.00 27.90 79 LYS A CA 1
ATOM 610 C C . LYS A 1 82 ? 52.896 16.454 145.609 1.00 26.23 79 LYS A C 1
ATOM 611 O O . LYS A 1 82 ? 51.939 16.397 146.317 1.00 25.64 79 LYS A O 1
ATOM 617 N N . GLU A 1 83 ? 53.923 17.202 145.941 1.00 25.62 80 GLU A N 1
ATOM 618 C CA . GLU A 1 83 ? 53.882 17.955 147.194 1.00 25.44 80 GLU A CA 1
ATOM 619 C C . GLU A 1 83 ? 52.804 19.005 147.135 1.00 24.40 80 GLU A C 1
ATOM 620 O O . GLU A 1 83 ? 52.152 19.308 148.138 1.00 24.12 80 GLU A O 1
ATOM 626 N N . SER A 1 84 ? 52.612 19.568 145.951 1.00 23.57 81 SER A N 1
ATOM 627 C CA . SER A 1 84 ? 51.619 20.620 145.785 1.00 22.75 81 SER A CA 1
ATOM 628 C C . SER A 1 84 ? 50.221 20.087 146.003 1.00 21.52 81 SER A C 1
ATOM 629 O O . SER A 1 84 ? 49.412 20.732 146.662 1.00 21.39 81 SER A O 1
ATOM 632 N N . ILE A 1 85 ? 49.950 18.897 145.473 1.00 19.78 82 ILE A N 1
ATOM 633 C CA . ILE A 1 85 ? 48.618 18.318 145.613 1.00 18.50 82 ILE A CA 1
ATOM 634 C C . ILE A 1 85 ? 48.361 17.966 147.095 1.00 17.82 82 ILE A C 1
ATOM 635 O O . ILE A 1 85 ? 47.441 18.474 147.709 1.00 18.06 82 ILE A O 1
ATOM 640 N N . VAL A 1 86 ? 49.208 17.110 147.662 1.00 16.07 83 VAL A N 1
ATOM 641 C CA . VAL A 1 86 ? 49.003 16.659 149.003 1.00 14.25 83 VAL A CA 1
ATOM 642 C C . VAL A 1 86 ? 48.985 17.846 149.981 1.00 15.03 83 VAL A C 1
ATOM 643 O O . VAL A 1 86 ? 48.112 17.941 150.819 1.00 15.18 83 VAL A O 1
ATOM 647 N N . GLY A 1 87 ? 49.857 18.816 149.827 1.00 15.14 84 GLY A N 1
ATOM 648 C CA . GLY A 1 87 ? 49.802 19.934 150.748 1.00 15.14 84 GLY A CA 1
ATOM 649 C C . GLY A 1 87 ? 48.522 20.721 150.672 1.00 15.25 84 GLY A C 1
ATOM 650 O O . GLY A 1 87 ? 48.125 21.377 151.659 1.00 15.69 84 GLY A O 1
ATOM 651 N N . GLU A 1 88 ? 47.888 20.678 149.501 1.00 15.18 85 GLU A N 1
ATOM 652 C CA . GLU A 1 88 ? 46.549 21.260 149.334 1.00 15.86 85 GLU A CA 1
ATOM 653 C C . GLU A 1 88 ? 45.510 20.438 150.051 1.00 15.73 85 GLU A C 1
ATOM 654 O O . GLU A 1 88 ? 44.420 20.918 150.346 1.00 16.65 85 GLU A O 1
ATOM 660 N N . GLY A 1 89 ? 45.844 19.194 150.360 1.00 15.58 86 GLY A N 1
ATOM 661 C CA . GLY A 1 89 ? 44.916 18.324 151.059 1.00 15.19 86 GLY A CA 1
ATOM 662 C C . GLY A 1 89 ? 44.167 17.352 150.165 1.00 15.03 86 GLY A C 1
ATOM 663 O O . GLY A 1 89 ? 43.218 16.747 150.646 1.00 14.90 86 GLY A O 1
ATOM 664 N N . ILE A 1 90 ? 44.598 17.188 148.900 1.00 14.81 87 ILE A N 1
ATOM 665 C CA . ILE A 1 90 ? 43.923 16.336 147.888 1.00 15.22 87 ILE A CA 1
ATOM 666 C C . ILE A 1 90 ? 44.596 14.946 147.770 1.00 16.60 87 ILE A C 1
ATOM 667 O O . ILE A 1 90 ? 45.835 14.862 147.768 1.00 18.59 87 ILE A O 1
ATOM 672 N N . ALA A 1 91 ? 43.788 13.880 147.648 1.00 16.73 88 ALA A N 1
ATOM 673 C CA . ALA A 1 91 ? 44.244 12.480 147.571 1.00 16.34 88 ALA A CA 1
ATOM 674 C C . ALA A 1 91 ? 43.949 11.837 146.183 1.00 17.15 88 ALA A C 1
ATOM 675 O O . ALA A 1 91 ? 44.565 10.839 145.786 1.00 17.29 88 ALA A O 1
ATOM 677 N N . ALA A 1 92 ? 42.965 12.362 145.466 1.00 17.67 89 ALA A N 1
ATOM 678 C CA . ALA A 1 92 ? 42.536 11.722 144.265 1.00 18.50 89 ALA A CA 1
ATOM 679 C C . ALA A 1 92 ? 42.049 12.791 143.305 1.00 19.44 89 ALA A C 1
ATOM 680 O O . ALA A 1 92 ? 41.556 13.836 143.729 1.00 19.67 89 ALA A O 1
ATOM 682 N N . LEU A 1 93 ? 42.246 12.557 142.009 1.00 20.26 90 LEU A N 1
ATOM 683 C CA . LEU A 1 93 ? 41.811 13.524 141.019 1.00 20.55 90 LEU A CA 1
ATOM 684 C C . LEU A 1 93 ? 41.424 12.908 139.663 1.00 20.99 90 LEU A C 1
ATOM 685 O O . LEU A 1 93 ? 41.905 11.837 139.234 1.00 19.58 90 LEU A O 1
ATOM 690 N N . GLY A 1 94 ? 40.544 13.648 138.997 1.00 22.13 91 GLY A N 1
ATOM 691 C CA . GLY A 1 94 ? 39.984 13.257 137.713 1.00 23.27 91 GLY A CA 1
ATOM 692 C C . GLY A 1 94 ? 40.162 14.391 136.737 1.00 23.95 91 GLY A C 1
ATOM 693 O O . GLY A 1 94 ? 39.750 15.522 137.012 1.00 24.73 91 GLY A O 1
ATOM 694 N N . PHE A 1 95 ? 40.780 14.076 135.609 1.00 24.15 92 PHE A N 1
ATOM 695 C CA . PHE A 1 95 ? 40.963 15.029 134.534 1.00 25.08 92 PHE A CA 1
ATOM 696 C C . PHE A 1 95 ? 40.092 14.684 133.321 1.00 23.73 92 PHE A C 1
ATOM 697 O O . PHE A 1 95 ? 40.250 13.642 132.733 1.00 23.24 92 PHE A O 1
ATOM 705 N N . PHE A 1 96 ? 39.221 15.596 132.934 1.00 22.87 93 PHE A N 1
ATOM 706 C CA . PHE A 1 96 ? 38.345 15.398 131.817 1.00 22.65 93 PHE A CA 1
ATOM 707 C C . PHE A 1 96 ? 38.587 16.532 130.851 1.00 22.65 93 PHE A C 1
ATOM 708 O O . PHE A 1 96 ? 38.368 17.676 131.200 1.00 22.04 93 PHE A O 1
ATOM 716 N N . PRO A 1 97 ? 39.080 16.207 129.654 1.00 23.04 94 PRO A N 1
ATOM 717 C CA . PRO A 1 97 ? 39.442 17.119 128.618 1.00 23.78 94 PRO A CA 1
ATOM 718 C C . PRO A 1 97 ? 38.289 17.953 128.136 1.00 24.71 94 PRO A C 1
ATOM 719 O O . PRO A 1 97 ? 37.214 17.435 128.015 1.00 24.62 94 PRO A O 1
ATOM 723 N N . LEU A 1 98 ? 38.523 19.221 127.839 1.00 25.96 95 LEU A N 1
ATOM 724 C CA . LEU A 1 98 ? 37.524 20.057 127.190 1.00 27.23 95 LEU A CA 1
ATOM 725 C C . LEU A 1 98 ? 37.971 20.284 125.781 1.00 28.73 95 LEU A C 1
ATOM 726 O O . LEU A 1 98 ? 39.067 20.790 125.550 1.00 28.95 95 LEU A O 1
ATOM 731 N N . VAL A 1 99 ? 37.091 19.970 124.843 1.00 30.30 96 VAL A N 1
ATOM 732 C CA . VAL A 1 99 ? 37.392 19.973 123.426 1.00 31.17 96 VAL A CA 1
ATOM 733 C C . VAL A 1 99 ? 36.380 20.700 122.555 1.00 32.77 96 VAL A C 1
ATOM 734 O O . VAL A 1 99 ? 35.202 20.579 122.764 1.00 33.72 96 VAL A O 1
ATOM 738 N N . THR A 1 100 ? 36.872 21.456 121.578 1.00 33.45 97 THR A N 1
ATOM 739 C CA . THR A 1 100 ? 36.004 22.203 120.677 1.00 34.46 97 THR A CA 1
ATOM 740 C C . THR A 1 100 ? 36.489 22.104 119.234 1.00 35.25 97 THR A C 1
ATOM 741 O O . THR A 1 100 ? 37.590 22.548 118.908 1.00 35.19 97 THR A O 1
ATOM 745 N N . GLU A 1 101 ? 35.660 21.521 118.375 1.00 35.64 98 GLU A N 1
ATOM 746 C CA . GLU A 1 101 ? 36.000 21.366 116.966 1.00 36.29 98 GLU A CA 1
ATOM 747 C C . GLU A 1 101 ? 37.067 20.294 116.769 1.00 35.81 98 GLU A C 1
ATOM 748 O O . GLU A 1 101 ? 37.694 20.215 115.713 1.00 35.31 98 GLU A O 1
ATOM 754 N N . GLY A 1 102 ? 37.267 19.470 117.793 1.00 35.49 99 GLY A N 1
ATOM 755 C CA . GLY A 1 102 ? 38.252 18.406 117.733 1.00 35.02 99 GLY A CA 1
ATOM 756 C C . GLY A 1 102 ? 39.624 18.858 118.195 1.00 34.65 99 GLY A C 1
ATOM 757 O O . GLY A 1 102 ? 40.640 18.488 117.607 1.00 34.36 99 GLY A O 1
ATOM 758 N N . ARG A 1 103 ? 39.652 19.662 119.253 1.00 33.76 100 ARG A N 1
ATOM 759 C CA . ARG A 1 103 ? 40.888 20.160 119.791 1.00 32.71 100 ARG A CA 1
ATOM 760 C C . ARG A 1 103 ? 40.753 20.517 121.252 1.00 30.56 100 ARG A C 1
ATOM 761 O O . ARG A 1 103 ? 39.721 20.945 121.685 1.00 29.98 100 ARG A O 1
ATOM 769 N N . LEU A 1 104 ? 41.823 20.312 121.996 1.00 28.72 101 LEU A N 1
ATOM 770 C CA . LEU A 1 104 ? 41.862 20.487 123.430 1.00 27.02 101 LEU A CA 1
ATOM 771 C C . LEU A 1 104 ? 41.853 21.937 123.734 1.00 25.88 101 LEU A C 1
ATOM 772 O O . LEU A 1 104 ? 42.567 22.681 123.128 1.00 26.01 101 LEU A O 1
ATOM 777 N N . ILE A 1 105 ? 41.069 22.357 124.697 1.00 24.06 102 ILE A N 1
ATOM 778 C CA . ILE A 1 105 ? 40.932 23.773 124.926 1.00 22.79 102 ILE A CA 1
ATOM 779 C C . ILE A 1 105 ? 41.176 24.021 126.372 1.00 21.96 102 ILE A C 1
ATOM 780 O O . ILE A 1 105 ? 41.286 25.162 126.804 1.00 20.72 102 ILE A O 1
ATOM 785 N N . GLY A 1 106 ? 41.303 22.928 127.117 1.00 20.97 103 GLY A N 1
ATOM 786 C CA . GLY A 1 106 ? 41.245 23.003 128.540 1.00 20.72 103 GLY A CA 1
ATOM 787 C C . GLY A 1 106 ? 40.804 21.711 129.162 1.00 20.48 103 GLY A C 1
ATOM 788 O O . GLY A 1 106 ? 40.783 20.682 128.551 1.00 18.80 103 GLY A O 1
ATOM 789 N N . LYS A 1 107 ? 40.446 21.785 130.423 1.00 21.73 104 LYS A N 1
ATOM 790 C CA . LYS A 1 107 ? 40.173 20.587 131.185 1.00 22.95 104 LYS A CA 1
ATOM 791 C C . LYS A 1 107 ? 39.314 20.996 132.360 1.00 22.63 104 LYS A C 1
ATOM 792 O O . LYS A 1 107 ? 39.284 22.176 132.709 1.00 22.16 104 LYS A O 1
ATOM 798 N N . PHE A 1 108 ? 38.600 20.034 132.932 1.00 22.71 105 PHE A N 1
ATOM 799 C CA . PHE A 1 108 ? 37.954 20.273 134.208 1.00 24.05 105 PHE A CA 1
ATOM 800 C C . PHE A 1 108 ? 38.249 19.090 135.109 1.00 23.17 105 PHE A C 1
ATOM 801 O O . PHE A 1 108 ? 38.461 17.977 134.627 1.00 22.95 105 PHE A O 1
ATOM 809 N N . MET A 1 109 ? 38.325 19.380 136.406 1.00 22.01 106 MET A N 1
ATOM 810 C CA . MET A 1 109 ? 38.970 18.498 137.355 1.00 21.26 106 MET A CA 1
ATOM 811 C C . MET A 1 109 ? 37.975 18.263 138.473 1.00 20.85 106 MET A C 1
ATOM 812 O O . MET A 1 109 ? 37.276 19.204 138.926 1.00 20.15 106 MET A O 1
ATOM 817 N N . THR A 1 110 ? 37.937 17.012 138.916 1.00 20.10 107 THR A N 1
ATOM 818 C CA . THR A 1 110 ? 37.280 16.670 140.155 1.00 20.08 107 THR A CA 1
ATOM 819 C C . THR A 1 110 ? 38.394 16.251 141.086 1.00 20.11 107 THR A C 1
ATOM 820 O O . THR A 1 110 ? 39.313 15.584 140.668 1.00 20.21 107 THR A O 1
ATOM 824 N N . TYR A 1 111 ? 38.300 16.662 142.334 1.00 20.45 108 TYR A N 1
ATOM 825 C CA . TYR A 1 111 ? 39.301 16.383 143.351 1.00 20.79 108 TYR A CA 1
ATOM 826 C C . TYR A 1 111 ? 38.588 15.653 144.488 1.00 21.16 108 TYR A C 1
ATOM 827 O O . TYR A 1 111 ? 37.406 15.923 144.767 1.00 20.99 108 TYR A O 1
ATOM 836 N N . TYR A 1 112 ? 39.287 14.725 145.121 1.00 21.75 109 TYR A N 1
ATOM 837 C CA . TYR A 1 112 ? 38.766 14.035 146.291 1.00 23.01 109 TYR A CA 1
ATOM 838 C C . TYR A 1 112 ? 39.825 14.063 147.378 1.00 24.00 109 TYR A C 1
ATOM 839 O O . TYR A 1 112 ? 40.991 13.713 147.115 1.00 24.41 109 TYR A O 1
ATOM 848 N N . ASP A 1 113 ? 39.426 14.484 148.579 1.00 24.48 110 ASP A N 1
ATOM 849 C CA . ASP A 1 113 ? 40.339 14.628 149.711 1.00 25.28 110 ASP A CA 1
ATOM 850 C C . ASP A 1 113 ? 40.853 13.258 150.287 1.00 25.83 110 ASP A C 1
ATOM 851 O O . ASP A 1 113 ? 41.775 13.219 151.089 1.00 25.47 110 ASP A O 1
ATOM 856 N N . ARG A 1 114 ? 40.220 12.150 149.935 1.00 26.86 111 ARG A N 1
ATOM 857 C CA . ARG A 1 114 ? 40.738 10.814 150.295 1.00 28.40 111 ARG A CA 1
ATOM 858 C C . ARG A 1 114 ? 40.681 9.988 149.014 1.00 28.56 111 ARG A C 1
ATOM 859 O O . ARG A 1 114 ? 40.007 10.361 148.043 1.00 28.55 111 ARG A O 1
ATOM 867 N N . PRO A 1 115 ? 41.438 8.890 148.980 1.00 29.09 112 PRO A N 1
ATOM 868 C CA . PRO A 1 115 ? 41.465 8.030 147.805 1.00 28.97 112 PRO A CA 1
ATOM 869 C C . PRO A 1 115 ? 40.100 7.712 147.235 1.00 28.84 112 PRO A C 1
ATOM 870 O O . PRO A 1 115 ? 39.106 7.672 147.955 1.00 27.44 112 PRO A O 1
ATOM 874 N N . HIS A 1 116 ? 40.079 7.468 145.936 1.00 29.52 113 HIS A N 1
ATOM 875 C CA . HIS A 1 116 ? 38.827 7.306 145.245 1.00 30.74 113 HIS A CA 1
ATOM 876 C C . HIS A 1 116 ? 38.955 6.509 143.918 1.00 31.60 113 HIS A C 1
ATOM 877 O O . HIS A 1 116 ? 39.679 6.904 143.005 1.00 32.49 113 HIS A O 1
ATOM 884 N N . ARG A 1 117 ? 38.266 5.374 143.847 1.00 31.97 114 ARG A N 1
ATOM 885 C CA . ARG A 1 117 ? 37.997 4.636 142.590 1.00 32.96 114 ARG A CA 1
ATOM 886 C C . ARG A 1 117 ? 36.855 5.232 141.736 1.00 31.79 114 ARG A C 1
ATOM 887 O O . ARG A 1 117 ? 35.793 5.592 142.228 1.00 30.31 114 ARG A O 1
ATOM 895 N N . PHE A 1 118 ? 37.054 5.297 140.445 1.00 31.59 115 PHE A N 1
ATOM 896 C CA . PHE A 1 118 ? 36.096 6.023 139.652 1.00 32.39 115 PHE A CA 1
ATOM 897 C C . PHE A 1 118 ? 35.069 5.082 139.039 1.00 32.87 115 PHE A C 1
ATOM 898 O O . PHE A 1 118 ? 35.381 4.307 138.148 1.00 33.32 115 PHE A O 1
ATOM 906 N N . ALA A 1 119 ? 33.835 5.173 139.535 1.00 33.53 116 ALA A N 1
ATOM 907 C CA . ALA A 1 119 ? 32.706 4.400 139.036 1.00 33.46 116 ALA A CA 1
ATOM 908 C C . ALA A 1 119 ? 32.347 4.834 137.628 1.00 33.95 116 ALA A C 1
ATOM 909 O O . ALA A 1 119 ? 32.357 6.027 137.310 1.00 34.06 116 ALA A O 1
ATOM 911 N N . ASP A 1 120 ? 32.028 3.860 136.782 1.00 34.76 117 ASP A N 1
ATOM 912 C CA . ASP A 1 120 ? 31.705 4.118 135.368 1.00 35.32 117 ASP A CA 1
ATOM 913 C C . ASP A 1 120 ? 30.635 5.153 135.196 1.00 35.48 117 ASP A C 1
ATOM 914 O O . ASP A 1 120 ? 30.798 6.140 134.461 1.00 35.70 117 ASP A O 1
ATOM 919 N N . SER A 1 121 ? 29.541 4.919 135.904 1.00 35.01 118 SER A N 1
ATOM 920 C CA . SER A 1 121 ? 28.467 5.866 135.982 1.00 34.62 118 SER A CA 1
ATOM 921 C C . SER A 1 121 ? 28.979 7.326 136.147 1.00 34.43 118 SER A C 1
ATOM 922 O O . SER A 1 121 ? 28.551 8.173 135.359 1.00 34.38 118 SER A O 1
ATOM 925 N N . GLU A 1 122 ? 29.876 7.628 137.116 1.00 34.02 119 GLU A N 1
ATOM 926 C CA . GLU A 1 122 ? 30.250 9.032 137.370 1.00 34.08 119 GLU A CA 1
ATOM 927 C C . GLU A 1 122 ? 31.142 9.532 136.259 1.00 32.77 119 GLU A C 1
ATOM 928 O O . GLU A 1 122 ? 31.019 10.681 135.826 1.00 32.92 119 GLU A O 1
ATOM 934 N N . ILE A 1 123 ? 32.001 8.667 135.752 1.00 31.30 120 ILE A N 1
ATOM 935 C CA . ILE A 1 123 ? 32.785 9.009 134.559 1.00 30.21 120 ILE A CA 1
ATOM 936 C C . ILE A 1 123 ? 31.839 9.467 133.411 1.00 29.86 120 ILE A C 1
ATOM 937 O O . ILE A 1 123 ? 32.009 10.547 132.801 1.00 30.16 120 ILE A O 1
ATOM 942 N N . GLY A 1 124 ? 30.809 8.670 133.151 1.00 28.64 121 GLY A N 1
ATOM 943 C CA . GLY A 1 124 ? 29.837 9.012 132.125 1.00 27.85 121 GLY A CA 1
ATOM 944 C C . GLY A 1 124 ? 29.155 10.335 132.414 1.00 27.29 121 GLY A C 1
ATOM 945 O O . GLY A 1 124 ? 29.010 11.182 131.542 1.00 27.08 121 GLY A O 1
ATOM 946 N N . MET A 1 125 ? 28.703 10.511 133.643 1.00 26.48 122 MET A N 1
ATOM 947 C CA . MET A 1 125 ? 28.127 11.778 134.001 1.00 25.92 122 MET A CA 1
ATOM 948 C C . MET A 1 125 ? 29.146 12.914 133.684 1.00 25.66 122 MET A C 1
ATOM 949 O O . MET A 1 125 ? 28.779 13.858 132.981 1.00 25.42 122 MET A O 1
ATOM 954 N N . ALA A 1 126 ? 30.414 12.766 134.119 1.00 25.0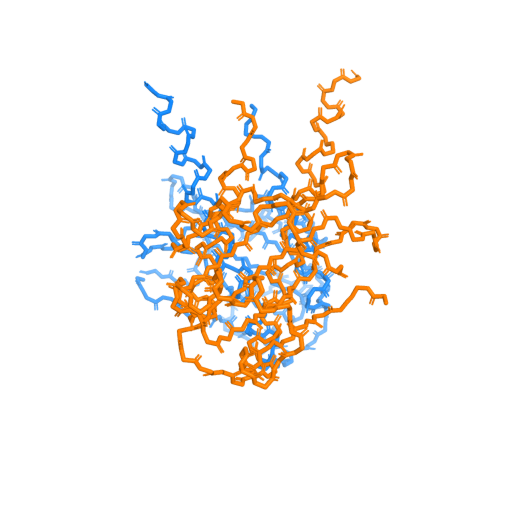1 123 ALA A N 1
ATOM 955 C CA . ALA A 1 126 ? 31.465 13.814 134.011 1.00 24.23 123 ALA A CA 1
ATOM 956 C C . ALA A 1 126 ? 31.791 14.219 132.554 1.00 24.07 123 ALA A C 1
ATOM 957 O O . ALA A 1 126 ? 31.889 15.442 132.199 1.00 23.34 123 ALA A O 1
ATOM 959 N N . LEU A 1 127 ? 31.949 13.181 131.724 1.00 22.80 124 LEU A N 1
ATOM 960 C CA . LEU A 1 127 ? 32.103 13.355 130.290 1.00 22.19 124 LEU A CA 1
ATOM 961 C C . LEU A 1 127 ? 30.986 14.168 129.716 1.00 21.68 124 LEU A C 1
ATOM 962 O O . LEU A 1 127 ? 31.195 15.066 128.878 1.00 21.60 124 LEU A O 1
ATOM 967 N N . THR A 1 128 ? 29.781 13.852 130.160 1.00 21.72 125 THR A N 1
ATOM 968 C CA . THR A 1 128 ? 28.611 14.532 129.627 1.00 22.51 125 THR A CA 1
ATOM 969 C C . THR A 1 128 ? 28.740 16.012 129.907 1.00 22.57 125 THR A C 1
ATOM 970 O O . THR A 1 128 ? 28.582 16.822 128.980 1.00 22.24 125 THR A O 1
ATOM 974 N N . ILE A 1 129 ? 29.135 16.341 131.144 1.00 22.49 126 ILE A N 1
ATOM 975 C CA . ILE A 1 129 ? 29.250 17.719 131.515 1.00 23.19 126 ILE A CA 1
ATOM 976 C C . ILE A 1 129 ? 30.388 18.434 130.777 1.00 23.96 126 ILE A C 1
ATOM 977 O O . ILE A 1 129 ? 30.250 19.603 130.355 1.00 24.57 126 ILE A O 1
ATOM 982 N N . ALA A 1 130 ? 31.489 17.707 130.593 1.00 24.53 127 ALA A N 1
ATOM 983 C CA . ALA A 1 130 ? 32.625 18.174 129.831 1.00 24.03 127 ALA A CA 1
ATOM 984 C C . ALA A 1 130 ? 32.219 18.492 128.385 1.00 24.57 127 ALA A C 1
ATOM 985 O O . ALA A 1 130 ? 32.651 19.520 127.843 1.00 24.76 127 ALA A O 1
ATOM 987 N N . ARG A 1 131 ? 31.378 17.667 127.748 1.00 25.15 128 ARG A N 1
ATOM 988 C CA . ARG A 1 131 ? 30.905 18.043 126.389 1.00 25.83 128 ARG A CA 1
ATOM 989 C C . ARG A 1 131 ? 30.161 19.344 126.473 1.00 25.57 128 ARG A C 1
ATOM 990 O O . ARG A 1 131 ? 30.322 20.226 125.617 1.00 25.50 128 ARG A O 1
ATOM 998 N N . GLN A 1 132 ? 29.293 19.448 127.476 1.00 24.82 129 GLN A N 1
ATOM 999 C CA . GLN A 1 132 ? 28.425 20.581 127.502 1.00 25.28 129 GLN A CA 1
ATOM 1000 C C . GLN A 1 132 ? 29.188 21.898 127.753 1.00 24.92 129 GLN A C 1
ATOM 1001 O O . GLN A 1 132 ? 28.790 22.991 127.234 1.00 23.85 129 GLN A O 1
ATOM 1007 N N . LEU A 1 133 ? 30.278 21.810 128.542 1.00 23.60 130 LEU A N 1
ATOM 1008 C CA . LEU A 1 133 ? 31.154 22.984 128.700 1.00 22.10 130 LEU A CA 1
ATOM 1009 C C . LEU A 1 133 ? 31.787 23.324 127.326 1.00 21.49 130 LEU A C 1
ATOM 1010 O O . LEU A 1 133 ? 31.802 24.476 126.878 1.00 21.02 130 LEU A O 1
ATOM 1015 N N . GLY A 1 134 ? 32.296 22.312 126.646 1.00 20.01 131 GLY A N 1
ATOM 1016 C CA . GLY A 1 134 ? 32.899 22.566 125.366 1.00 20.00 131 GLY A CA 1
ATOM 1017 C C . GLY A 1 134 ? 31.950 23.334 124.505 1.00 20.28 131 GLY A C 1
ATOM 1018 O O . GLY A 1 134 ? 32.264 24.443 123.999 1.00 21.48 131 GLY A O 1
ATOM 1019 N N . PHE A 1 135 ? 30.760 22.770 124.348 1.00 19.49 132 PHE A N 1
ATOM 1020 C CA . PHE A 1 135 ? 29.797 23.381 123.470 1.00 18.59 132 PHE A CA 1
ATOM 1021 C C . PHE A 1 135 ? 29.359 24.755 123.901 1.00 18.92 132 PHE A C 1
ATOM 1022 O O . PHE A 1 135 ? 29.159 25.645 123.066 1.00 19.39 132 PHE A O 1
ATOM 1030 N N . SER A 1 136 ? 29.232 24.953 125.193 1.00 19.44 133 SER A N 1
ATOM 1031 C CA . SER A 1 136 ? 28.849 26.245 125.687 1.00 20.51 133 SER A CA 1
ATOM 1032 C C . SER A 1 136 ? 29.923 27.267 125.371 1.00 21.49 133 SER A C 1
ATOM 1033 O O . SER A 1 136 ? 29.618 28.399 124.922 1.00 21.27 133 SER A O 1
ATOM 1036 N N . ILE A 1 137 ? 31.182 26.876 125.553 1.00 22.77 134 ILE A N 1
ATOM 1037 C CA . ILE A 1 137 ? 32.279 27.751 125.154 1.00 24.06 134 ILE A CA 1
ATOM 1038 C C . ILE A 1 137 ? 32.315 27.971 123.614 1.00 25.52 134 ILE A C 1
ATOM 1039 O O . ILE A 1 137 ? 32.341 29.109 123.143 1.00 24.62 134 ILE A O 1
ATOM 1044 N N . GLN A 1 138 ? 32.306 26.894 122.838 1.00 27.19 135 GLN A N 1
ATOM 1045 C CA . GLN A 1 138 ? 32.307 27.031 121.389 1.00 29.15 135 GLN A CA 1
ATOM 1046 C C . GLN A 1 138 ? 31.335 28.148 120.976 1.00 30.05 135 GLN A C 1
ATOM 1047 O O . GLN A 1 138 ? 31.679 29.133 120.334 1.00 29.58 135 GLN A O 1
ATOM 1053 N N . ARG A 1 139 ? 30.100 28.009 121.404 1.00 31.89 136 ARG A N 1
ATOM 1054 C CA . ARG A 1 139 ? 29.029 28.894 120.950 1.00 32.74 136 ARG A CA 1
ATOM 1055 C C . ARG A 1 139 ? 29.029 30.255 121.553 1.00 33.81 136 ARG A C 1
ATOM 1056 O O . ARG A 1 139 ? 28.666 31.224 120.924 1.00 33.61 136 ARG A O 1
ATOM 1064 N N . MET A 1 140 ? 29.411 30.351 122.802 1.00 36.35 137 MET A N 1
ATOM 1065 C CA . MET A 1 140 ? 29.362 31.646 123.413 1.00 37.81 137 MET A CA 1
ATOM 1066 C C . MET A 1 140 ? 30.462 32.570 122.890 1.00 40.29 137 MET A C 1
ATOM 1067 O O . MET A 1 140 ? 30.091 33.636 122.408 1.00 41.36 137 MET A O 1
ATOM 1072 N N . ARG A 1 141 ? 31.758 32.204 122.873 1.00 42.72 138 ARG A N 1
ATOM 1073 C CA . ARG A 1 141 ? 32.723 33.101 122.181 1.00 45.38 138 ARG A CA 1
ATOM 1074 C C . ARG A 1 141 ? 32.461 33.247 120.660 1.00 47.00 138 ARG A C 1
ATOM 1075 O O . ARG A 1 141 ? 32.720 34.317 120.091 1.00 46.97 138 ARG A O 1
ATOM 1083 N N . ALA A 1 142 ? 31.918 32.209 120.014 1.00 48.99 139 ALA A N 1
ATOM 1084 C CA . ALA A 1 142 ? 31.483 32.338 118.614 1.00 50.44 139 ALA A CA 1
ATOM 1085 C C . ALA A 1 142 ? 30.581 33.569 118.454 1.00 52.52 139 ALA A C 1
ATOM 1086 O O . ALA A 1 142 ? 30.756 34.341 117.494 1.00 52.82 139 ALA A O 1
ATOM 1088 N N . GLU A 1 143 ? 29.639 33.746 119.374 1.00 54.93 140 GLU A N 1
ATOM 1089 C CA . GLU A 1 143 ? 28.729 34.884 119.330 1.00 57.30 140 GLU A CA 1
ATOM 1090 C C . GLU A 1 143 ? 29.477 36.192 119.566 1.00 58.31 140 GLU A C 1
ATOM 1091 O O . GLU A 1 143 ? 29.273 37.173 118.852 1.00 57.89 140 GLU A O 1
ATOM 1097 N N . TYR A 1 144 ? 30.345 36.196 120.573 1.00 59.66 141 TYR A N 1
ATOM 1098 C CA . TYR A 1 144 ? 31.132 37.379 120.900 1.00 61.12 141 TYR A CA 1
ATOM 1099 C C . TYR A 1 144 ? 32.036 37.772 119.737 1.00 61.96 141 TYR A C 1
ATOM 1100 O O . TYR A 1 144 ? 32.211 38.955 119.446 1.00 61.39 141 TYR A O 1
ATOM 1109 N N . ALA A 1 145 ? 32.607 36.771 119.075 1.00 63.47 142 ALA A N 1
ATOM 1110 C CA . ALA A 1 145 ? 33.488 37.008 117.938 1.00 63.99 142 ALA A CA 1
ATOM 1111 C C . ALA A 1 145 ? 32.701 37.511 116.732 1.00 64.44 142 ALA A C 1
ATOM 1112 O O . ALA A 1 145 ? 33.076 38.500 116.102 1.00 64.55 142 ALA A O 1
ATOM 1114 N N . ARG A 1 146 ? 31.608 36.823 116.417 1.00 64.80 143 ARG A N 1
ATOM 1115 C CA . ARG A 1 146 ? 30.763 37.203 115.291 1.00 65.25 143 ARG A CA 1
ATOM 1116 C C . ARG A 1 146 ? 30.545 38.712 115.257 1.00 65.66 143 ARG A C 1
ATOM 1117 O O . ARG A 1 146 ? 30.741 39.354 114.226 1.00 65.95 143 ARG A O 1
ATOM 1125 N N . ARG A 1 147 ? 30.140 39.271 116.393 1.00 65.67 144 ARG A N 1
ATOM 1126 C CA . ARG A 1 147 ? 29.907 40.694 116.497 1.00 65.27 144 ARG A CA 1
ATOM 1127 C C . ARG A 1 147 ? 31.247 41.376 116.312 1.00 65.29 144 ARG A C 1
ATOM 1128 O O . ARG A 1 147 ? 31.912 41.738 117.277 1.00 65.18 144 ARG A O 1
ATOM 1130 N N . GLN A 1 148 ? 31.641 41.522 115.052 1.00 65.01 145 GLN A N 1
ATOM 1131 C CA . GLN A 1 148 ? 32.879 42.179 114.676 1.00 64.78 145 GLN A CA 1
ATOM 1132 C C . GLN A 1 148 ? 32.657 42.952 113.392 1.00 64.76 145 GLN A C 1
ATOM 1133 O O . GLN A 1 148 ? 31.537 43.030 112.895 1.00 64.77 145 GLN A O 1
ATOM 1135 N N . SER B 1 1 ? 24.131 41.209 123.736 1.00 55.00 -2 SER B N 1
ATOM 1136 C CA . SER B 1 1 ? 23.122 41.028 124.808 1.00 55.07 -2 SER B CA 1
ATOM 1137 C C . SER B 1 1 ? 22.999 39.540 125.167 1.00 55.11 -2 SER B C 1
ATOM 1138 O O . SER B 1 1 ? 22.896 38.660 124.280 1.00 55.17 -2 SER B O 1
ATOM 1141 N N . ASN B 1 2 ? 22.986 39.296 126.481 1.00 54.61 -1 ASN B N 1
ATOM 1142 C CA . ASN B 1 2 ? 22.892 37.957 127.078 1.00 54.50 -1 ASN B CA 1
ATOM 1143 C C . ASN B 1 2 ? 22.147 36.837 126.270 1.00 53.18 -1 ASN B C 1
ATOM 1144 O O . ASN B 1 2 ? 20.941 36.960 125.877 1.00 52.60 -1 ASN B O 1
ATOM 1149 N N . ALA B 1 3 ? 22.933 35.770 126.035 1.00 50.71 0 ALA B N 1
ATOM 1150 C CA . A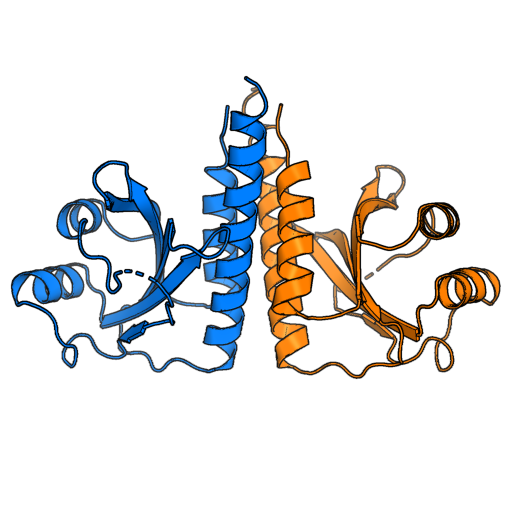LA B 1 3 ? 22.551 34.685 125.185 1.00 48.92 0 ALA B CA 1
ATOM 1151 C C . ALA B 1 3 ? 22.742 33.385 125.945 1.00 47.05 0 ALA B C 1
ATOM 1152 O O . ALA B 1 3 ? 23.758 32.716 125.898 1.00 46.26 0 ALA B O 1
ATOM 1154 N N . ILE B 1 4 ? 21.704 33.115 126.713 1.00 44.85 1 ILE B N 1
ATOM 1155 C CA . ILE B 1 4 ? 21.295 31.790 126.990 1.00 43.30 1 ILE B CA 1
ATOM 1156 C C . ILE B 1 4 ? 20.787 31.155 125.698 1.00 41.52 1 ILE B C 1
ATOM 1157 O O . ILE B 1 4 ? 20.525 29.961 125.655 1.00 41.53 1 ILE B O 1
ATOM 1162 N N . GLU B 1 5 ? 20.632 31.924 124.642 1.00 39.57 2 GLU B N 1
ATOM 1163 C CA . GLU B 1 5 ? 20.344 31.292 123.375 1.00 39.09 2 GLU B CA 1
ATOM 1164 C C . GLU B 1 5 ? 21.495 30.393 122.925 1.00 36.94 2 GLU B C 1
ATOM 1165 O O . GLU B 1 5 ? 21.269 29.361 122.313 1.00 35.10 2 GLU B O 1
ATOM 1171 N N . GLU B 1 6 ? 22.730 30.793 123.254 1.00 35.44 3 GLU B N 1
ATOM 1172 C CA . GLU B 1 6 ? 23.920 30.016 122.934 1.00 34.37 3 GLU B CA 1
ATOM 1173 C C . GLU B 1 6 ? 23.985 28.751 123.838 1.00 32.77 3 GLU B C 1
ATOM 1174 O O . GLU B 1 6 ? 24.308 27.656 123.364 1.00 32.97 3 GLU B O 1
ATOM 1180 N N . VAL B 1 7 ? 23.663 28.895 125.132 1.00 30.53 4 VAL B N 1
ATOM 1181 C CA . VAL B 1 7 ? 23.495 27.760 126.048 1.00 28.75 4 VAL B CA 1
ATOM 1182 C C . VAL B 1 7 ? 22.462 26.765 125.568 1.00 28.16 4 VAL B C 1
ATOM 1183 O O . VAL B 1 7 ? 22.709 25.564 125.642 1.00 28.18 4 VAL B O 1
ATOM 1187 N N . TYR B 1 8 ? 21.293 27.227 125.100 1.00 27.00 5 TYR B N 1
ATOM 1188 C CA . TYR B 1 8 ? 20.290 26.267 124.536 1.00 25.94 5 TYR B CA 1
ATOM 1189 C C . TYR B 1 8 ? 20.842 25.414 123.408 1.00 25.77 5 TYR B C 1
ATOM 1190 O O . TYR B 1 8 ? 20.607 24.206 123.390 1.00 25.87 5 TYR B O 1
ATOM 1199 N N . GLU B 1 9 ? 21.570 26.022 122.478 1.00 25.94 6 GLU B N 1
ATOM 1200 C CA . GLU B 1 9 ? 22.112 25.263 121.352 1.00 26.56 6 GLU B CA 1
ATOM 1201 C C . GLU B 1 9 ? 23.237 24.364 121.790 1.00 25.89 6 GLU B C 1
ATOM 1202 O O . GLU B 1 9 ? 23.408 23.249 121.249 1.00 24.61 6 GLU B O 1
ATOM 1208 N N . ALA B 1 10 ? 24.036 24.889 122.720 1.00 25.00 7 ALA B N 1
ATOM 1209 C CA . ALA B 1 10 ? 25.088 24.089 123.322 1.00 24.90 7 ALA B CA 1
ATOM 1210 C C . ALA B 1 10 ? 24.472 22.817 123.875 1.00 23.81 7 ALA B C 1
ATOM 1211 O O . ALA B 1 10 ? 24.960 21.762 123.627 1.00 23.25 7 ALA B O 1
ATOM 1213 N N . THR B 1 11 ? 23.365 22.942 124.587 1.00 23.37 8 THR B N 1
ATOM 1214 C CA . THR B 1 11 ? 22.768 21.821 125.278 1.00 23.22 8 THR B CA 1
ATOM 1215 C C . THR B 1 11 ? 22.255 20.880 124.245 1.00 23.45 8 THR B C 1
ATOM 1216 O O . THR B 1 11 ? 22.396 19.655 124.379 1.00 23.54 8 THR B O 1
ATOM 1220 N N . LEU B 1 12 ? 21.651 21.439 123.192 1.00 23.84 9 LEU B N 1
ATOM 1221 C CA . LEU B 1 12 ? 21.219 20.590 122.031 1.00 23.71 9 LEU B CA 1
ATOM 1222 C C . LEU B 1 12 ? 22.405 19.824 121.409 1.00 23.80 9 LEU B C 1
ATOM 1223 O O . LEU B 1 12 ? 22.290 18.634 121.110 1.00 23.26 9 LEU B O 1
ATOM 1228 N N . ASP B 1 13 ? 23.558 20.488 121.294 1.00 24.37 10 ASP B N 1
ATOM 1229 C CA . ASP B 1 13 ? 24.791 19.807 120.894 1.00 24.92 10 ASP B CA 1
ATOM 1230 C C . ASP B 1 13 ? 25.092 18.656 121.878 1.00 25.37 10 ASP B C 1
ATOM 1231 O O . ASP B 1 13 ? 25.274 17.505 121.474 1.00 25.78 10 ASP B O 1
ATOM 1236 N N . ALA B 1 14 ? 25.104 18.962 123.164 1.00 25.41 11 ALA B N 1
ATOM 1237 C CA . ALA B 1 14 ? 25.464 17.985 124.166 1.00 26.03 11 ALA B CA 1
ATOM 1238 C C . ALA B 1 14 ? 24.466 16.797 124.172 1.00 26.62 11 ALA B C 1
ATOM 1239 O O . ALA B 1 14 ? 24.867 15.626 124.195 1.00 25.98 11 ALA B O 1
ATOM 1241 N N . ILE B 1 15 ? 23.168 17.092 124.097 1.00 27.80 12 ILE B N 1
ATOM 1242 C CA . ILE B 1 15 ? 22.159 16.011 123.968 1.00 28.22 12 ILE B CA 1
ATOM 1243 C C . ILE B 1 15 ? 22.444 15.065 122.815 1.00 28.81 12 ILE B C 1
ATOM 1244 O O . ILE B 1 15 ? 22.298 13.859 122.951 1.00 27.81 12 ILE B O 1
ATOM 1249 N N . GLN B 1 16 ? 22.873 15.598 121.683 1.00 29.76 13 GLN B N 1
ATOM 1250 C CA . GLN B 1 16 ? 23.026 14.723 120.538 1.00 31.01 13 GLN B CA 1
ATOM 1251 C C . GLN B 1 16 ? 24.328 13.929 120.519 1.00 30.71 13 GLN B C 1
ATOM 1252 O O . GLN B 1 16 ? 24.371 12.845 119.951 1.00 31.44 13 GLN B O 1
ATOM 1258 N N . GLY B 1 17 ? 25.366 14.429 121.161 1.00 30.42 14 GLY B N 1
ATOM 1259 C CA . GLY B 1 17 ? 26.559 13.628 121.362 1.00 30.73 14 GLY B CA 1
ATOM 1260 C C . GLY B 1 17 ? 26.286 12.643 122.487 1.00 31.37 14 GLY B C 1
ATOM 1261 O O . GLY B 1 17 ? 26.283 11.431 122.279 1.00 31.55 14 GLY B O 1
ATOM 1262 N N . ALA B 1 18 ? 26.006 13.191 123.669 1.00 31.82 15 ALA B N 1
ATOM 1263 C CA . ALA B 1 18 ? 25.757 12.424 124.872 1.00 31.90 15 ALA B CA 1
ATOM 1264 C C . ALA B 1 18 ? 24.780 11.273 124.683 1.00 32.28 15 ALA B C 1
ATOM 1265 O O . ALA B 1 18 ? 25.009 10.193 125.218 1.00 33.12 15 ALA B O 1
ATOM 1267 N N . LEU B 1 19 ? 23.714 11.490 123.921 1.00 32.75 16 LEU B N 1
ATOM 1268 C CA . LEU B 1 19 ? 22.560 10.595 123.930 1.00 33.13 16 LEU B CA 1
ATOM 1269 C C . LEU B 1 19 ? 22.148 10.089 122.574 1.00 34.90 16 LEU B C 1
ATOM 1270 O O . LEU B 1 19 ? 21.231 9.279 122.465 1.00 34.20 16 LEU B O 1
ATOM 1275 N N . ASN B 1 20 ? 22.776 10.574 121.518 1.00 37.89 17 ASN B N 1
ATOM 1276 C CA . ASN B 1 20 ? 22.601 9.927 120.194 1.00 40.33 17 ASN B CA 1
ATOM 1277 C C . ASN B 1 20 ? 21.126 9.382 119.951 1.00 40.72 17 ASN B C 1
ATOM 1278 O O . ASN B 1 20 ? 20.832 8.180 119.934 1.00 41.02 17 ASN B O 1
ATOM 1283 N N . CYS B 1 21 ? 20.224 10.347 119.817 1.00 41.16 18 CYS B N 1
ATOM 1284 C CA . CYS B 1 21 ? 18.826 10.175 119.383 1.00 41.43 18 CYS B CA 1
ATOM 1285 C C . CYS B 1 21 ? 18.604 11.228 118.272 1.00 40.14 18 CYS B C 1
ATOM 1286 O O . CYS B 1 21 ? 19.457 12.085 118.061 1.00 40.05 18 CYS B O 1
ATOM 1289 N N . ASP B 1 22 ? 17.461 11.236 117.612 1.00 38.88 19 ASP B N 1
ATOM 1290 C CA . ASP B 1 22 ? 17.429 11.877 116.287 1.00 38.36 19 ASP B CA 1
ATOM 1291 C C . ASP B 1 22 ? 17.105 13.396 116.330 1.00 37.16 19 ASP B C 1
ATOM 1292 O O . ASP B 1 22 ? 17.686 14.190 115.558 1.00 37.39 19 ASP B O 1
ATOM 1297 N N . ARG B 1 23 ? 16.233 13.790 117.265 1.00 34.95 20 ARG B N 1
ATOM 1298 C CA . ARG B 1 23 ? 15.977 15.195 117.543 1.00 33.08 20 ARG B CA 1
ATOM 1299 C C . ARG B 1 23 ? 15.716 15.457 119.005 1.00 30.65 20 ARG B C 1
ATOM 1300 O O . ARG B 1 23 ? 15.503 14.552 119.777 1.00 30.23 20 ARG B O 1
ATOM 1308 N N . ALA B 1 24 ? 15.714 16.722 119.372 1.00 28.54 21 ALA B N 1
ATOM 1309 C CA . ALA B 1 24 ? 15.626 17.138 120.771 1.00 27.02 21 ALA B CA 1
ATOM 1310 C C . ALA B 1 24 ? 14.942 18.509 120.885 1.00 25.75 21 ALA B C 1
ATOM 1311 O O . ALA B 1 24 ? 15.029 19.330 119.945 1.00 25.20 21 ALA B O 1
ATOM 1313 N N . SER B 1 25 ? 14.276 18.781 122.010 1.00 23.98 22 SER B N 1
ATOM 1314 C CA . SER B 1 25 ? 13.782 20.148 122.232 1.00 23.78 22 SER B CA 1
ATOM 1315 C C . SER B 1 25 ? 13.928 20.612 123.667 1.00 23.23 22 SER B C 1
ATOM 1316 O O . SER B 1 25 ? 14.011 19.801 124.592 1.00 23.60 22 SER B O 1
ATOM 1319 N N . ILE B 1 26 ? 13.923 21.929 123.839 1.00 22.53 23 ILE B N 1
ATOM 1320 C CA . ILE B 1 26 ? 13.800 22.522 125.134 1.00 22.24 23 ILE B CA 1
ATOM 1321 C C . ILE B 1 26 ? 12.587 23.426 125.151 1.00 22.53 23 ILE B C 1
ATOM 1322 O O . ILE B 1 26 ? 12.400 24.262 124.246 1.00 21.92 23 ILE B O 1
ATOM 1327 N N . LEU B 1 27 ? 11.810 23.275 126.221 1.00 21.87 24 LEU B N 1
ATOM 1328 C CA . LEU B 1 27 ? 10.710 24.125 126.466 1.00 21.90 24 LEU B CA 1
ATOM 1329 C C . LEU B 1 27 ? 10.708 24.691 127.883 1.00 21.99 24 LEU B C 1
ATOM 1330 O O . LEU B 1 27 ? 11.175 24.074 128.828 1.00 20.54 24 LEU B O 1
ATOM 1335 N N . LEU B 1 28 ? 10.108 25.880 128.002 1.00 21.99 25 LEU B N 1
ATOM 1336 C CA . LEU B 1 28 ? 9.943 26.541 129.278 1.00 21.66 25 LEU B CA 1
ATOM 1337 C C . LEU B 1 28 ? 8.525 27.140 129.402 1.00 22.44 25 LEU B C 1
ATOM 1338 O O . LEU B 1 28 ? 7.882 27.490 128.387 1.00 22.31 25 LEU B O 1
ATOM 1343 N N . PHE B 1 29 ? 8.055 27.267 130.650 1.00 22.10 26 PHE B N 1
ATOM 1344 C CA . PHE B 1 29 ? 6.770 27.856 130.919 1.00 22.10 26 PHE B CA 1
ATOM 1345 C C . PHE B 1 29 ? 6.811 29.305 130.640 1.00 21.23 26 PHE B C 1
ATOM 1346 O O . PHE B 1 29 ? 7.787 29.952 130.965 1.00 21.03 26 PHE B O 1
ATOM 1354 N N . ASP B 1 30 ? 5.716 29.823 130.107 1.00 20.30 27 ASP B N 1
ATOM 1355 C CA . ASP B 1 30 ? 5.510 31.254 130.036 1.00 19.31 27 ASP B CA 1
ATOM 1356 C C . ASP B 1 30 ? 4.665 31.631 131.212 1.00 18.92 27 ASP B C 1
ATOM 1357 O O . ASP B 1 30 ? 4.312 30.749 131.964 1.00 18.82 27 ASP B O 1
ATOM 1362 N N . GLU B 1 31 ? 4.344 32.925 131.360 1.00 18.90 28 GLU B N 1
ATOM 1363 C CA . GLU B 1 31 ? 3.526 33.463 132.467 1.00 19.06 28 GLU B CA 1
ATOM 1364 C C . GLU B 1 31 ? 2.091 32.955 132.482 1.00 18.13 28 GLU B C 1
ATOM 1365 O O . GLU B 1 31 ? 1.346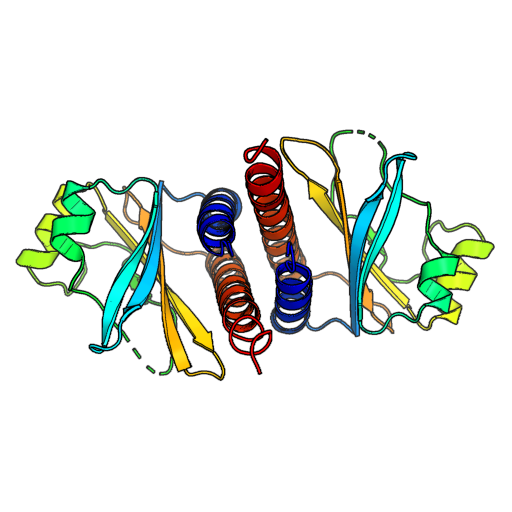 33.178 133.421 1.00 17.95 28 GLU B O 1
ATOM 1371 N N . ALA B 1 32 ? 1.687 32.319 131.411 1.00 17.23 29 ALA B N 1
ATOM 1372 C CA . ALA B 1 32 ? 0.387 31.774 131.351 1.00 17.02 29 ALA B CA 1
ATOM 1373 C C . ALA B 1 32 ? 0.411 30.364 131.893 1.00 17.02 29 ALA B C 1
ATOM 1374 O O . ALA B 1 32 ? -0.615 29.763 131.990 1.00 18.41 29 ALA B O 1
ATOM 1376 N N . GLY B 1 33 ? 1.550 29.803 132.250 1.00 17.24 30 GLY B N 1
ATOM 1377 C CA . GLY B 1 33 ? 1.593 28.382 132.671 1.00 17.34 30 GLY B CA 1
ATOM 1378 C C . GLY B 1 33 ? 1.583 27.358 131.535 1.00 17.93 30 GLY B C 1
ATOM 1379 O O . GLY B 1 33 ? 1.282 26.191 131.742 1.00 17.09 30 GLY B O 1
ATOM 1380 N N . THR B 1 34 ? 1.939 27.797 130.329 1.00 19.16 31 THR B N 1
ATOM 1381 C CA . THR B 1 34 ? 1.972 26.928 129.153 1.00 19.64 31 THR B CA 1
ATOM 1382 C C . THR B 1 34 ? 3.433 26.750 128.668 1.00 20.35 31 THR B C 1
ATOM 1383 O O . THR B 1 34 ? 4.210 27.702 128.594 1.00 19.64 31 THR B O 1
ATOM 1387 N N . MET B 1 35 ? 3.795 25.511 128.372 1.00 21.75 32 MET B N 1
ATOM 1388 C CA . MET B 1 35 ? 5.152 25.176 127.954 1.00 22.68 32 MET B CA 1
ATOM 1389 C C . MET B 1 35 ? 5.307 25.627 126.547 1.00 23.62 32 MET B C 1
ATOM 1390 O O . MET B 1 35 ? 4.471 25.295 125.756 1.00 23.81 32 MET B O 1
ATOM 1395 N N . ARG B 1 36 ? 6.420 26.301 126.250 1.00 25.41 33 ARG B N 1
ATOM 1396 C CA . ARG B 1 36 ? 6.778 26.905 124.948 1.00 26.39 33 ARG B CA 1
ATOM 1397 C C . ARG B 1 36 ? 8.178 26.491 124.504 1.00 27.45 33 ARG B C 1
ATOM 1398 O O . ARG B 1 36 ? 9.109 26.461 125.338 1.00 28.46 33 ARG B O 1
ATOM 1406 N N . PHE B 1 37 ? 8.368 26.229 123.205 1.00 27.91 34 PHE B N 1
ATOM 1407 C CA . PHE B 1 37 ? 9.703 25.832 122.677 1.00 27.20 34 PHE B CA 1
ATOM 1408 C C . PHE B 1 37 ? 10.609 27.022 122.814 1.00 25.99 34 PHE B C 1
ATOM 1409 O O . PHE B 1 37 ? 10.224 28.069 122.374 1.00 26.82 34 PHE B O 1
ATOM 1417 N N . VAL B 1 38 ? 11.774 26.885 123.451 1.00 24.75 35 VAL B N 1
ATOM 1418 C CA . VAL B 1 38 ? 12.799 27.906 123.342 1.00 23.49 35 VAL B CA 1
ATOM 1419 C C . VAL B 1 38 ? 13.977 27.460 122.426 1.00 22.89 35 VAL B C 1
ATOM 1420 O O . VAL B 1 38 ? 14.834 28.253 122.105 1.00 24.48 35 VAL B O 1
ATOM 1424 N N . ALA B 1 39 ? 13.984 26.224 121.960 1.00 22.17 36 ALA B N 1
ATOM 1425 C CA . ALA B 1 39 ? 15.119 25.637 121.247 1.00 21.78 36 ALA B CA 1
ATOM 1426 C C . ALA B 1 39 ? 14.668 24.322 120.652 1.00 21.86 36 ALA B C 1
ATOM 1427 O O . ALA B 1 39 ? 13.937 23.578 121.320 1.00 21.64 36 ALA B O 1
ATOM 1429 N N . ALA B 1 40 ? 15.074 24.051 119.406 1.00 21.80 37 ALA B N 1
ATOM 1430 C CA . ALA B 1 40 ? 14.773 22.771 118.771 1.00 21.95 37 ALA B CA 1
ATOM 1431 C C . ALA B 1 40 ? 15.861 22.329 117.795 1.00 22.57 37 ALA B C 1
ATOM 1432 O O . ALA B 1 40 ? 16.721 23.087 117.390 1.00 24.12 37 ALA B O 1
ATOM 1434 N N . ARG B 1 41 ? 15.841 21.069 117.436 1.00 23.06 38 ARG B N 1
ATOM 1435 C CA . ARG B 1 41 ? 16.721 20.524 116.424 1.00 22.74 38 ARG B CA 1
ATOM 1436 C C . ARG B 1 41 ? 16.200 19.130 116.251 1.00 23.54 38 ARG B C 1
ATOM 1437 O O . ARG B 1 41 ? 15.743 18.561 117.253 1.00 24.58 38 ARG B O 1
ATOM 1445 N N . GLY B 1 42 ? 16.102 18.574 115.056 1.00 23.49 39 GLY B N 1
ATOM 1446 C CA . GLY B 1 42 ? 15.555 19.175 113.932 1.00 24.23 39 GLY B CA 1
ATOM 1447 C C . GLY B 1 42 ? 14.192 18.458 113.912 1.00 25.51 39 GLY B C 1
ATOM 1448 O O . GLY B 1 42 ? 14.008 17.353 113.332 1.00 24.98 39 GLY B O 1
ATOM 1449 N N . LEU B 1 43 ? 13.274 19.056 114.673 1.00 26.83 40 LEU B N 1
ATOM 1450 C CA . LEU B 1 43 ? 11.841 18.907 114.477 1.00 27.05 40 LEU B CA 1
ATOM 1451 C C . LEU B 1 43 ? 11.517 20.062 113.561 1.00 27.34 40 LEU B C 1
ATOM 1452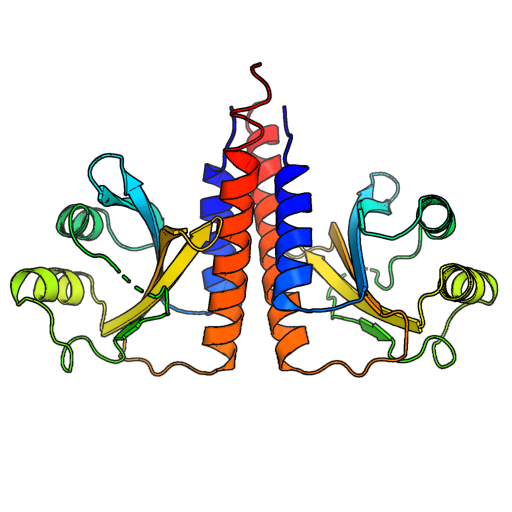 O O . LEU B 1 43 ? 12.132 21.116 113.657 1.00 27.09 40 LEU B O 1
ATOM 1457 N N . SER B 1 44 ? 10.539 19.871 112.705 1.00 27.97 41 SER B N 1
ATOM 1458 C CA . SER B 1 44 ? 10.210 20.852 111.711 1.00 29.24 41 SER B CA 1
ATOM 1459 C C . SER B 1 44 ? 9.377 22.019 112.242 1.00 30.44 41 SER B C 1
ATOM 1460 O O . SER B 1 44 ? 8.765 21.931 113.268 1.00 32.11 41 SER B O 1
ATOM 1463 N N . GLU B 1 45 ? 9.288 23.099 111.501 1.00 31.77 42 GLU B N 1
ATOM 1464 C CA . GLU B 1 45 ? 8.430 24.187 111.901 1.00 32.29 42 GLU B CA 1
ATOM 1465 C C . GLU B 1 45 ? 6.988 23.730 111.901 1.00 31.66 42 GLU B C 1
ATOM 1466 O O . GLU B 1 45 ? 6.227 24.054 112.790 1.00 31.27 42 GLU B O 1
ATOM 1472 N N . HIS B 1 46 ? 6.609 22.915 110.942 1.00 31.36 43 HIS B N 1
ATOM 1473 C CA . HIS B 1 46 ? 5.251 22.405 110.982 1.00 31.47 43 HIS B CA 1
ATOM 1474 C C . HIS B 1 46 ? 4.893 21.638 112.295 1.00 30.71 43 HIS B C 1
ATOM 1475 O O . HIS B 1 46 ? 3.823 21.817 112.857 1.00 30.34 43 HIS B O 1
ATOM 1482 N N . TYR B 1 47 ? 5.781 20.790 112.795 1.00 30.35 44 TYR B N 1
ATOM 1483 C CA . TYR B 1 47 ? 5.504 20.072 114.049 1.00 29.56 44 TYR B CA 1
ATOM 1484 C C . TYR B 1 47 ? 5.456 21.022 115.222 1.00 29.46 44 TYR B C 1
ATOM 1485 O O . TYR B 1 47 ? 4.547 20.930 116.049 1.00 28.40 44 TYR B O 1
ATOM 1494 N N . GLN B 1 48 ? 6.417 21.941 115.292 1.00 29.70 45 GLN B N 1
ATOM 1495 C CA . GLN B 1 48 ? 6.520 22.801 116.479 1.00 30.67 45 GLN B CA 1
ATOM 1496 C C . GLN B 1 48 ? 5.319 23.704 116.591 1.00 31.22 45 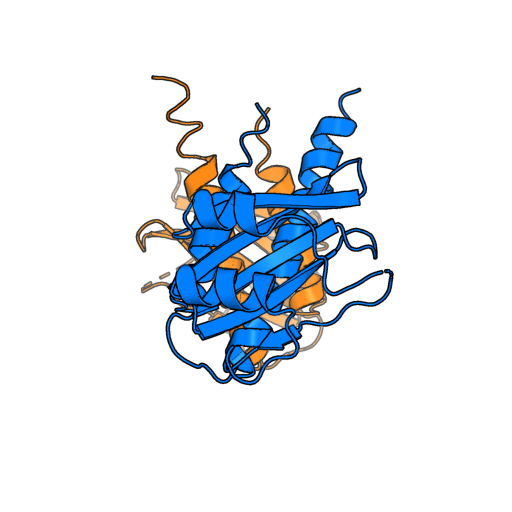GLN B C 1
ATOM 1497 O O . GLN B 1 48 ? 4.853 23.983 117.687 1.00 31.01 45 GLN B O 1
ATOM 1503 N N . ARG B 1 49 ? 4.841 24.180 115.447 1.00 32.30 46 ARG B N 1
ATOM 1504 C CA . ARG B 1 49 ? 3.576 24.905 115.392 1.00 33.16 46 ARG B CA 1
ATOM 1505 C C . ARG B 1 49 ? 2.456 24.034 115.952 1.00 33.42 46 ARG B C 1
ATOM 1506 O O . ARG B 1 49 ? 1.919 24.347 117.003 1.00 33.99 46 ARG B O 1
ATOM 1514 N N . ALA B 1 50 ? 2.120 22.933 115.284 1.00 33.46 47 ALA B N 1
ATOM 1515 C CA . ALA B 1 50 ? 1.120 22.014 115.829 1.00 34.40 47 ALA B CA 1
ATOM 1516 C C . ALA B 1 50 ? 1.121 21.945 117.376 1.00 35.58 47 ALA B C 1
ATOM 1517 O O . ALA B 1 50 ? 0.076 22.121 118.016 1.00 35.78 47 ALA B O 1
ATOM 1519 N N . VAL B 1 51 ? 2.300 21.738 117.960 1.00 36.92 48 VAL B N 1
ATOM 1520 C CA . VAL B 1 51 ? 2.403 21.305 119.335 1.00 38.28 48 VAL B CA 1
ATOM 1521 C C . VAL B 1 51 ? 2.640 22.419 120.349 1.00 40.10 48 VAL B C 1
ATOM 1522 O O . VAL B 1 51 ? 2.511 22.175 121.544 1.00 38.73 48 VAL B O 1
ATOM 1526 N N . ASP B 1 52 ? 3.009 23.609 119.911 1.00 43.04 49 ASP B N 1
ATOM 1527 C CA . ASP B 1 52 ? 3.557 24.595 120.835 1.00 45.79 49 ASP B CA 1
ATOM 1528 C C . ASP B 1 52 ? 2.794 24.838 122.124 1.00 48.16 49 ASP B C 1
ATOM 1529 O O . ASP B 1 52 ? 3.390 24.950 123.185 1.00 48.88 49 ASP B O 1
ATOM 1534 N N . GLY B 1 53 ? 1.485 24.945 122.055 1.00 50.09 50 GLY B N 1
ATOM 1535 C CA . GLY B 1 53 ? 0.742 25.234 123.259 1.00 51.22 50 GLY B CA 1
ATOM 1536 C C . GLY B 1 53 ? 0.573 24.068 124.206 1.00 52.17 50 GLY B C 1
ATOM 1537 O O . GLY B 1 53 ? 0.323 24.275 125.362 1.00 52.20 50 GLY B O 1
ATOM 1538 N N . HIS B 1 54 ? 0.701 22.844 123.723 1.00 53.64 51 HIS B N 1
ATOM 1539 C CA . HIS B 1 54 ? 0.352 21.677 124.503 1.00 55.28 51 HIS B CA 1
ATOM 1540 C C . HIS B 1 54 ? 0.606 20.532 125.439 1.00 57.89 51 HIS B C 1
ATOM 1541 O O . HIS B 1 54 ? -0.312 19.861 125.866 1.00 58.55 51 HIS B O 1
ATOM 1548 N N . SER B 1 55 ? 1.875 20.309 125.763 1.00 60.24 52 SER B N 1
ATOM 1549 C CA . SER B 1 55 ? 2.238 19.298 126.751 1.00 61.46 52 SER B CA 1
ATOM 1550 C C . SER B 1 55 ? 2.019 18.995 128.232 1.00 62.81 52 SER B C 1
ATOM 1551 O O . SER B 1 55 ? 1.310 18.067 128.579 1.00 63.44 52 SER B O 1
ATOM 1554 N N . PRO B 1 56 ? 2.633 19.800 129.085 1.00 64.34 53 PRO B N 1
ATOM 1555 C CA . PRO B 1 56 ? 3.133 19.426 130.525 1.00 64.95 53 PRO B CA 1
ATOM 1556 C C . PRO B 1 56 ? 2.894 17.971 131.069 1.00 65.47 53 PRO B C 1
ATOM 1557 O O . PRO B 1 56 ? 2.490 17.115 130.283 1.00 65.71 53 PRO B O 1
ATOM 1561 N N . TRP B 1 57 ? 3.167 17.632 132.348 1.00 66.03 54 TRP B N 1
ATOM 1562 C CA . TRP B 1 57 ? 3.928 18.416 133.338 1.00 66.33 54 TRP B CA 1
ATOM 1563 C C . TRP B 1 57 ? 5.167 17.638 133.782 1.00 66.13 54 TRP B C 1
ATOM 1564 O O . TRP B 1 57 ? 5.302 17.277 134.953 1.00 65.76 54 TRP B O 1
ATOM 1575 N N . GLU B 1 63 ? 5.866 14.551 141.592 1.00 54.34 60 GLU B N 1
ATOM 1576 C CA . GLU B 1 63 ? 6.959 15.490 141.849 1.00 54.17 60 GLU B CA 1
ATOM 1577 C C . GLU B 1 63 ? 8.192 15.323 140.886 1.00 53.47 60 GLU B C 1
ATOM 1578 O O . GLU B 1 63 ? 8.942 14.329 141.001 1.00 53.52 60 GLU B O 1
ATOM 1584 N N . PRO B 1 64 ? 8.450 16.341 140.003 1.00 51.99 61 PRO B N 1
ATOM 1585 C CA . PRO B 1 64 ? 9.334 16.298 138.830 1.00 50.24 61 PRO B CA 1
ATOM 1586 C C . PRO B 1 64 ? 10.170 15.044 138.611 1.00 47.97 61 PRO B C 1
ATOM 1587 O O . PRO B 1 64 ? 11.198 14.896 139.239 1.00 47.76 61 PRO B O 1
ATOM 1591 N N . GLU B 1 65 ? 9.736 14.181 137.695 1.00 45.33 62 GLU B N 1
ATOM 1592 C CA . GLU B 1 65 ? 10.529 13.037 137.266 1.00 43.50 62 GLU B CA 1
ATOM 1593 C C . GLU B 1 65 ? 10.451 12.812 135.767 1.00 40.85 62 GLU B C 1
ATOM 1594 O O . GLU B 1 65 ? 9.513 13.256 135.130 1.00 40.12 62 GLU B O 1
ATOM 1600 N N . PRO B 1 66 ? 11.423 12.095 135.197 1.00 38.38 63 PRO B N 1
ATOM 1601 C CA . PRO B 1 66 ? 11.393 11.746 133.786 1.00 37.62 63 PRO B CA 1
ATOM 1602 C C . PRO B 1 66 ? 10.133 10.992 133.340 1.00 36.91 63 PRO B C 1
ATOM 1603 O O . PRO B 1 66 ? 9.434 10.427 134.149 1.00 37.46 63 PRO B O 1
ATOM 1607 N N . ILE B 1 67 ? 9.852 11.016 132.050 1.00 35.99 64 ILE B N 1
ATOM 1608 C CA . ILE B 1 67 ? 8.753 10.303 131.455 1.00 35.12 64 ILE B CA 1
ATOM 1609 C C . ILE B 1 67 ? 9.328 9.730 130.171 1.00 35.47 64 ILE B C 1
ATOM 1610 O O . ILE B 1 67 ? 10.059 10.414 129.460 1.00 36.15 64 ILE B O 1
ATOM 1615 N N . PHE B 1 68 ? 9.020 8.477 129.869 1.00 35.45 65 PHE B N 1
ATOM 1616 C CA . PHE B 1 68 ? 9.489 7.859 128.649 1.00 35.30 65 PHE B CA 1
ATOM 1617 C C . PHE B 1 68 ? 8.312 7.264 127.882 1.00 35.44 65 PHE B C 1
ATOM 1618 O O . PHE B 1 68 ? 7.595 6.459 128.425 1.00 35.60 65 PHE B O 1
ATOM 1626 N N . VAL B 1 69 ? 8.083 7.697 126.647 1.00 35.47 66 VAL B N 1
ATOM 1627 C CA . VAL B 1 69 ? 7.245 6.939 125.746 1.00 35.36 66 VAL B CA 1
ATOM 1628 C C . VAL B 1 69 ? 8.148 6.063 124.835 1.00 36.45 66 VAL B C 1
ATOM 1629 O O . VAL B 1 69 ? 8.765 6.539 123.877 1.00 36.80 66 VAL B O 1
ATOM 1633 N N . GLU B 1 70 ? 8.203 4.767 125.148 1.00 37.33 67 GLU B N 1
ATOM 1634 C CA . GLU B 1 70 ? 9.010 3.806 124.391 1.00 37.50 67 GLU B CA 1
ATOM 1635 C C . GLU B 1 70 ? 8.362 3.481 123.068 1.00 37.87 67 GLU B C 1
ATOM 1636 O O . GLU B 1 70 ? 9.044 3.075 122.137 1.00 36.76 67 GLU B O 1
ATOM 1642 N N . ASN B 1 71 ? 7.047 3.673 123.000 1.00 39.29 68 ASN B N 1
ATOM 1643 C CA . ASN B 1 71 ? 6.342 3.708 121.729 1.00 41.06 68 ASN B CA 1
ATOM 1644 C C . ASN B 1 71 ? 5.010 4.489 121.755 1.00 42.41 68 ASN B C 1
ATOM 1645 O O . ASN B 1 71 ? 4.064 4.098 122.459 1.00 42.09 68 ASN B O 1
ATOM 1650 N N . VAL B 1 72 ? 4.929 5.559 120.947 1.00 43.81 69 VAL B N 1
ATOM 1651 C CA . VAL B 1 72 ? 3.711 6.372 120.878 1.00 45.20 69 VAL B CA 1
ATOM 1652 C C . VAL B 1 72 ? 2.439 5.530 120.639 1.00 46.15 69 VAL B C 1
ATOM 1653 O O . VAL B 1 72 ? 1.353 5.925 121.084 1.00 46.62 69 VAL B O 1
ATOM 1657 N N . ASP B 1 73 ? 2.541 4.398 119.942 1.00 46.98 70 ASP B N 1
ATOM 1658 C CA . ASP B 1 73 ? 1.352 3.530 119.800 1.00 47.86 70 ASP B CA 1
ATOM 1659 C C . ASP B 1 73 ? 0.904 3.051 121.161 1.00 48.47 70 ASP B C 1
ATOM 1660 O O . ASP B 1 73 ? -0.156 3.447 121.648 1.00 48.19 70 ASP B O 1
ATOM 1665 N N . ASP B 1 74 ? 1.740 2.242 121.799 1.00 49.46 71 ASP B N 1
ATOM 1666 C CA . ASP B 1 74 ? 1.488 1.830 123.181 1.00 50.38 71 ASP B CA 1
ATOM 1667 C C . ASP B 1 74 ? 1.523 3.047 124.126 1.00 51.03 71 ASP B C 1
ATOM 1668 O O . ASP B 1 74 ? 2.205 3.003 125.150 1.00 51.05 71 ASP B O 1
ATOM 1673 N N . ALA B 1 75 ? 0.766 4.101 123.795 1.00 51.68 72 ALA B N 1
ATOM 1674 C CA . ALA B 1 75 ? 0.877 5.373 124.481 1.00 52.37 72 ALA B CA 1
ATOM 1675 C C . ALA B 1 75 ? -0.452 6.091 124.572 1.00 53.35 72 ALA B C 1
ATOM 1676 O O . ALA B 1 75 ? -1.147 6.250 123.567 1.00 53.50 72 ALA B O 1
ATOM 1678 N N . GLU B 1 76 ? -0.773 6.555 125.778 1.00 54.55 73 GLU B N 1
ATOM 1679 C CA . GLU B 1 76 ? -2.053 7.204 126.064 1.00 55.64 73 GLU B CA 1
ATOM 1680 C C . GLU B 1 76 ? -1.970 8.699 125.723 1.00 56.23 73 GLU B C 1
ATOM 1681 O O . GLU B 1 76 ? -1.850 9.552 126.602 1.00 56.51 73 GLU B O 1
ATOM 1687 N N . PHE B 1 77 ? -1.998 9.002 124.430 1.00 56.84 74 PHE B N 1
ATOM 1688 C CA . PHE B 1 77 ? -2.082 10.387 123.957 1.00 57.47 74 PHE B CA 1
ATOM 1689 C C . PHE B 1 77 ? -3.441 10.579 123.304 1.00 57.09 74 PHE B C 1
ATOM 1690 O O . PHE B 1 77 ? -4.165 9.600 123.078 1.00 57.04 74 PHE B O 1
ATOM 1698 N N . SER B 1 78 ? -3.767 11.835 122.982 1.00 56.44 75 SER B N 1
ATOM 1699 C CA . SER B 1 78 ? -4.933 12.138 122.166 1.00 56.06 75 SER B CA 1
ATOM 1700 C C . SER B 1 78 ? -4.621 11.707 120.722 1.00 55.74 75 SER B C 1
ATOM 1701 O O . SER B 1 78 ? -3.451 11.696 120.336 1.00 55.72 75 SER B O 1
ATOM 1704 N N . ARG B 1 79 ? -5.644 11.320 119.946 1.00 55.26 76 ARG B N 1
ATOM 1705 C CA . ARG B 1 79 ? -5.472 11.054 118.492 1.00 54.84 76 ARG B CA 1
ATOM 1706 C C . ARG B 1 79 ? -5.076 12.362 117.736 1.00 54.16 76 ARG B C 1
ATOM 1707 O O . ARG B 1 79 ? -4.440 12.319 116.678 1.00 53.90 76 ARG B O 1
ATOM 1709 N N . GLU B 1 80 ? -5.445 13.510 118.306 1.00 53.33 77 GLU B N 1
ATOM 1710 C CA . GLU B 1 80 ? -5.043 14.819 117.777 1.00 53.05 77 GLU B CA 1
ATOM 1711 C C . GLU B 1 80 ? -3.524 15.003 117.910 1.00 51.62 77 GLU B C 1
ATOM 1712 O O . GLU B 1 80 ? -2.759 14.940 116.930 1.00 51.39 77 GLU B O 1
ATOM 1718 N N . LEU B 1 81 ? -3.095 15.199 119.144 1.00 49.70 78 LEU B N 1
ATOM 1719 C CA . LEU B 1 81 ? -1.685 15.212 119.449 1.00 48.39 78 LEU B CA 1
ATOM 1720 C C . LEU B 1 81 ? -0.900 14.098 118.757 1.00 47.07 78 LEU B C 1
ATOM 1721 O O . LEU B 1 81 ? 0.206 14.334 118.271 1.00 46.20 78 LEU B O 1
ATOM 1726 N N . LYS B 1 82 ? -1.474 12.892 118.721 1.00 46.23 79 LYS B N 1
ATOM 1727 C CA . LYS B 1 82 ? -0.732 11.700 118.282 1.00 45.42 79 LYS B CA 1
ATOM 1728 C C . LYS B 1 82 ? -0.423 11.761 116.803 1.00 44.42 79 LYS B C 1
ATOM 1729 O O . LYS B 1 82 ? 0.708 11.452 116.408 1.00 44.66 79 LYS B O 1
ATOM 1735 N N . GLU B 1 83 ? -1.378 12.167 115.972 1.00 42.96 80 GLU B N 1
ATOM 1736 C CA . GLU B 1 83 ? -1.030 12.194 114.555 1.00 42.00 80 GLU B CA 1
ATOM 1737 C C . GLU B 1 83 ? 0.017 13.271 114.295 1.00 39.88 80 GLU B C 1
ATOM 1738 O O . GLU B 1 83 ? 0.877 13.088 113.431 1.00 39.51 80 GLU B O 1
ATOM 1744 N N . SER B 1 84 ? 0.033 14.332 115.103 1.00 37.67 81 SER B N 1
ATOM 1745 C CA . SER B 1 84 ? 1.108 15.334 114.951 1.00 36.40 81 SER B CA 1
ATOM 1746 C C . SER B 1 84 ? 2.456 14.644 115.102 1.00 35.08 81 SER B C 1
ATOM 1747 O O . SER B 1 84 ? 3.345 14.844 114.284 1.00 34.63 81 SER B O 1
ATOM 1750 N N . ILE B 1 85 ? 2.569 13.830 116.159 1.00 33.70 82 ILE B N 1
ATOM 1751 C CA . ILE B 1 85 ? 3.805 13.123 116.515 1.00 32.50 82 ILE B CA 1
ATOM 1752 C C . ILE B 1 85 ? 4.149 12.114 115.437 1.00 31.77 82 ILE B C 1
ATOM 1753 O O . ILE B 1 85 ? 5.258 12.079 114.911 1.00 32.36 82 ILE B O 1
ATOM 1758 N N . VAL B 1 86 ? 3.192 11.274 115.107 1.00 30.52 83 VAL B N 1
ATOM 1759 C CA . VAL B 1 86 ? 3.457 10.283 114.086 1.00 29.76 83 VAL B CA 1
ATOM 1760 C C . VAL B 1 86 ? 3.758 11.007 112.776 1.00 29.37 83 VAL B C 1
ATOM 1761 O O . VAL B 1 86 ? 4.652 10.580 112.054 1.00 29.69 83 VAL B O 1
ATOM 1765 N N . GLY B 1 87 ? 3.050 12.114 112.503 1.00 28.62 84 GLY B N 1
ATOM 1766 C CA . GLY B 1 87 ? 3.243 12.895 111.284 1.00 27.91 84 GLY B CA 1
ATOM 1767 C C . GLY B 1 87 ? 4.663 13.375 111.063 1.00 27.97 84 GLY B C 1
ATOM 1768 O O . GLY B 1 87 ? 5.147 13.388 109.928 1.00 27.25 84 GLY B O 1
ATOM 1769 N N . GLU B 1 88 ? 5.314 13.762 112.170 1.00 28.37 85 GLU B N 1
ATOM 1770 C CA . GLU B 1 88 ? 6.681 14.269 112.201 1.00 28.13 85 GLU B CA 1
ATOM 1771 C C . GLU B 1 88 ? 7.692 13.154 111.996 1.00 28.84 85 GLU B C 1
ATOM 1772 O O . GLU B 1 88 ? 8.845 13.410 111.608 1.00 29.21 85 GLU B O 1
ATOM 1778 N N . GLY B 1 89 ? 7.261 11.918 112.250 1.00 29.44 86 GLY B N 1
ATOM 1779 C CA . GLY B 1 89 ? 8.116 10.742 112.104 1.00 30.09 86 GLY B CA 1
ATOM 1780 C C . GLY B 1 89 ? 8.727 10.269 113.417 1.00 30.99 86 GLY B C 1
ATOM 1781 O O . GLY B 1 89 ? 9.797 9.651 113.401 1.00 31.80 86 GLY B O 1
ATOM 1782 N N . ILE B 1 90 ? 8.029 10.538 114.533 1.00 31.05 87 ILE B N 1
ATOM 1783 C CA . ILE B 1 90 ? 8.490 10.250 115.870 1.00 31.18 87 ILE B CA 1
ATOM 1784 C C . ILE B 1 90 ? 7.806 8.990 116.376 1.00 31.70 87 ILE B C 1
ATOM 1785 O O . ILE B 1 90 ? 6.592 8.914 116.366 1.00 33.19 87 ILE B O 1
ATOM 1790 N N . ALA B 1 91 ? 8.599 8.011 116.826 1.00 31.53 88 ALA B N 1
ATOM 1791 C CA . ALA B 1 91 ? 8.119 6.751 117.385 1.00 30.63 88 ALA B CA 1
ATOM 1792 C C . ALA B 1 91 ? 8.339 6.599 118.895 1.00 30.30 88 ALA B C 1
ATOM 1793 O O . ALA B 1 91 ? 7.833 5.632 119.481 1.00 29.93 88 ALA B O 1
ATOM 1795 N N . ALA B 1 92 ? 9.122 7.501 119.497 1.00 29.41 89 ALA B N 1
ATOM 1796 C CA . ALA B 1 92 ? 9.451 7.415 120.906 1.00 29.37 89 ALA B CA 1
ATOM 1797 C C . ALA B 1 92 ? 9.989 8.740 121.494 1.00 29.67 89 ALA B C 1
ATOM 1798 O O . ALA B 1 92 ? 10.572 9.574 120.782 1.00 29.11 89 ALA B O 1
ATOM 1800 N N . LEU B 1 93 ? 9.838 8.897 122.814 1.00 29.51 90 LEU B N 1
ATOM 1801 C CA . LEU B 1 93 ? 10.034 10.183 123.459 1.00 29.66 90 LEU B CA 1
ATOM 1802 C C . LEU B 1 93 ? 10.546 10.089 124.861 1.00 29.16 90 LEU B C 1
ATOM 1803 O O . LEU B 1 93 ? 10.054 9.321 125.646 1.00 28.23 90 LEU B O 1
ATOM 1808 N N . GLY B 1 94 ? 11.503 10.948 125.179 1.00 29.31 91 GLY B N 1
ATOM 1809 C CA . GLY B 1 94 ? 11.959 11.101 126.534 1.00 29.33 91 GLY B CA 1
ATOM 1810 C C . GLY B 1 94 ? 11.689 12.502 127.024 1.00 29.05 91 GLY B C 1
ATOM 1811 O O . GLY B 1 94 ? 12.131 13.455 126.408 1.00 28.77 91 GLY B O 1
ATOM 1812 N N . PHE B 1 95 ? 11.012 12.617 128.162 1.00 28.88 92 PHE B N 1
ATOM 1813 C CA . PHE B 1 95 ? 10.762 13.905 128.781 1.00 29.23 92 PHE B CA 1
ATOM 1814 C C . PHE B 1 95 ? 11.594 14.085 130.013 1.00 28.56 92 PHE B C 1
ATOM 1815 O O . PHE B 1 95 ? 11.500 13.259 130.901 1.00 27.92 92 PHE B O 1
ATOM 1823 N N . PHE B 1 96 ? 12.358 15.177 130.093 1.00 28.46 93 PHE B N 1
ATOM 1824 C CA . PHE B 1 96 ? 13.315 15.390 131.196 1.00 28.55 93 PHE B CA 1
ATOM 1825 C C . PHE B 1 96 ? 13.155 16.735 131.839 1.00 29.45 93 PHE B C 1
ATOM 1826 O O . PHE B 1 96 ? 13.469 17.751 131.223 1.00 31.05 93 PHE B O 1
ATOM 1834 N N . PRO B 1 97 ? 12.673 16.768 133.082 1.00 30.02 94 PRO B N 1
ATOM 1835 C CA . PRO B 1 97 ? 12.417 18.021 133.802 1.00 30.50 94 PRO B CA 1
ATOM 1836 C C . PRO B 1 97 ? 13.598 18.926 134.065 1.00 30.93 94 PRO B C 1
ATOM 1837 O O . PRO B 1 97 ? 14.703 18.441 134.338 1.00 31.26 94 PRO B O 1
ATOM 1841 N N . LEU B 1 98 ? 13.320 20.222 133.985 1.00 30.77 95 LEU B N 1
ATOM 1842 C CA . LEU B 1 98 ? 14.218 21.254 134.405 1.00 31.00 95 LEU B CA 1
ATOM 1843 C C . LEU B 1 98 ? 13.572 21.950 135.587 1.00 31.31 95 LEU B C 1
ATOM 1844 O O . LEU B 1 98 ? 12.417 22.286 135.544 1.00 30.83 95 LEU B O 1
ATOM 1849 N N . VAL B 1 99 ? 14.378 22.273 136.583 1.00 32.92 96 VAL B N 1
ATOM 1850 C CA . VAL B 1 99 ? 13.927 22.728 137.882 1.00 34.22 96 VAL B CA 1
ATOM 1851 C C . VAL B 1 99 ? 14.842 23.840 138.482 1.00 36.06 96 VAL B C 1
ATOM 1852 O O . VAL B 1 99 ? 16.048 23.881 138.213 1.00 37.32 96 VAL B O 1
ATOM 1856 N N . THR B 1 100 ? 14.284 24.721 139.308 1.00 37.70 97 THR B N 1
ATOM 1857 C CA . THR B 1 100 ? 15.091 25.630 140.147 1.00 38.95 97 THR B CA 1
ATOM 1858 C C . THR B 1 100 ? 14.535 25.651 141.541 1.00 39.85 97 THR B C 1
ATOM 1859 O O . THR B 1 100 ? 13.360 26.012 141.747 1.00 40.24 97 THR B O 1
ATOM 1863 N N . GLU B 1 101 ? 15.349 25.293 142.521 1.00 40.67 98 GLU B N 1
ATOM 1864 C CA . GLU B 1 101 ? 14.811 25.216 143.847 1.00 41.68 98 GLU B CA 1
ATOM 1865 C C . GLU B 1 101 ? 13.715 24.150 143.891 1.00 41.36 98 GLU B C 1
ATOM 1866 O O . GLU B 1 101 ? 12.680 24.337 144.559 1.00 41.97 98 GLU B O 1
ATOM 1872 N N . GLY B 1 102 ? 13.906 23.047 143.158 1.00 40.80 99 GLY B N 1
ATOM 1873 C CA . GLY B 1 102 ? 12.802 22.055 142.967 1.00 39.92 99 GLY B CA 1
ATOM 1874 C C . GLY B 1 102 ? 11.471 22.514 142.314 1.00 38.83 99 GLY B C 1
ATOM 1875 O O . GLY B 1 102 ? 10.492 21.747 142.338 1.00 38.71 99 GLY B O 1
ATOM 1876 N N . ARG B 1 103 ? 11.425 23.738 141.750 1.00 36.94 100 ARG B N 1
ATOM 1877 C CA . ARG B 1 103 ? 10.302 24.195 140.913 1.00 35.78 100 ARG B CA 1
ATOM 1878 C C . ARG B 1 103 ? 10.489 23.735 139.505 1.00 33.20 100 ARG B C 1
ATOM 1879 O O . ARG B 1 103 ? 11.456 24.088 138.864 1.00 32.36 100 ARG B O 1
ATOM 1887 N N . LEU B 1 104 ? 9.517 23.016 139.005 1.00 30.74 101 LEU B N 1
ATOM 1888 C CA . LEU B 1 104 ? 9.477 22.721 137.606 1.00 29.27 101 LEU B CA 1
ATOM 1889 C C . LEU B 1 104 ? 9.392 24.043 136.803 1.00 28.05 101 LEU B C 1
ATOM 1890 O O . LEU B 1 104 ? 8.488 24.858 137.029 1.00 27.64 101 LEU B O 1
ATOM 1895 N N . ILE B 1 105 ? 10.324 24.205 135.859 1.00 26.04 102 ILE B N 1
ATOM 1896 C CA . ILE B 1 105 ? 10.552 25.443 135.118 1.00 24.06 102 ILE B CA 1
ATOM 1897 C C . ILE B 1 105 ? 10.411 25.162 133.620 1.00 23.04 102 ILE B C 1
ATOM 1898 O O . ILE B 1 105 ? 10.195 26.038 132.800 1.00 21.62 102 ILE B O 1
ATOM 1903 N N . GLY B 1 106 ? 10.485 23.898 133.274 1.00 22.49 103 GLY B N 1
ATOM 1904 C CA . GLY B 1 106 ? 10.343 23.495 131.911 1.00 22.85 103 GLY B CA 1
ATOM 1905 C C . GLY B 1 106 ? 10.901 22.094 131.779 1.00 22.97 103 GLY B C 1
ATOM 1906 O O . GLY B 1 106 ? 11.080 21.373 132.770 1.00 23.00 103 GLY B O 1
ATOM 1907 N N . LYS B 1 107 ? 11.193 21.705 130.553 1.00 22.92 104 LYS B N 1
ATOM 1908 C CA . LYS B 1 107 ? 11.709 20.391 130.315 1.00 23.45 104 LYS B CA 1
ATOM 1909 C C . LYS B 1 107 ? 12.548 20.395 129.104 1.00 23.11 104 LYS B C 1
ATOM 1910 O O . LYS B 1 107 ? 12.441 21.282 128.276 1.00 23.21 104 LYS B O 1
ATOM 1916 N N . PHE B 1 108 ? 13.334 19.348 128.955 1.00 23.37 105 PHE B N 1
ATOM 1917 C CA . PHE B 1 108 ? 13.842 19.049 127.646 1.00 23.65 105 PHE B CA 1
ATOM 1918 C C . PHE B 1 108 ? 13.387 17.696 127.217 1.00 23.45 105 PHE B C 1
ATOM 1919 O O . PHE B 1 108 ? 13.017 16.851 128.040 1.00 22.47 105 PHE B O 1
ATOM 1927 N N . MET B 1 109 ? 13.402 17.528 125.905 1.00 23.81 106 MET B N 1
ATOM 1928 C CA . MET B 1 109 ? 12.854 16.348 125.266 1.00 25.05 106 MET B CA 1
ATOM 1929 C C . MET B 1 109 ? 13.769 15.756 124.243 1.00 24.60 106 MET B C 1
ATOM 1930 O O . MET B 1 109 ? 14.416 16.468 123.508 1.00 25.95 106 MET B O 1
ATOM 1935 N N . THR B 1 110 ? 13.770 14.443 124.174 1.00 24.24 107 THR B N 1
ATOM 1936 C CA . THR B 1 110 ? 14.486 13.707 123.162 1.00 23.22 107 THR B CA 1
ATOM 1937 C C . THR B 1 110 ? 13.459 12.937 122.376 1.00 24.06 107 THR B C 1
ATOM 1938 O O . THR B 1 110 ? 12.441 12.483 122.934 1.00 24.11 107 THR B O 1
ATOM 1942 N N . TYR B 1 111 ? 13.731 12.790 121.091 1.00 24.52 108 TYR B N 1
ATOM 1943 C CA . TYR B 1 111 ? 12.797 12.195 120.178 1.00 25.22 108 TYR B CA 1
ATOM 1944 C C . TYR B 1 111 ? 13.541 11.100 119.376 1.00 25.91 108 TYR B C 1
ATOM 1945 O O . TYR B 1 111 ? 14.761 11.228 119.074 1.00 25.95 108 TYR B O 1
ATOM 1954 N N . TYR B 1 112 ? 12.820 10.021 119.056 1.00 26.44 109 TYR B N 1
ATOM 1955 C CA . TYR B 1 112 ? 13.368 8.888 118.295 1.00 27.42 109 TYR B CA 1
ATOM 1956 C C . TYR B 1 112 ? 12.426 8.472 117.187 1.00 27.87 109 TYR B C 1
ATOM 1957 O O . TYR B 1 112 ? 11.211 8.477 117.360 1.00 27.67 109 TYR B O 1
ATOM 1966 N N . ASP B 1 113 ? 13.000 8.060 116.070 1.00 28.36 110 ASP B N 1
ATOM 1967 C CA . ASP B 1 113 ? 12.231 7.760 114.904 1.00 29.42 110 ASP B CA 1
ATOM 1968 C C . ASP B 1 113 ? 11.676 6.356 115.000 1.00 30.61 110 ASP B C 1
ATOM 1969 O O . ASP B 1 113 ? 10.545 6.089 114.583 1.00 31.63 110 ASP B O 1
ATOM 1974 N N . ARG B 1 114 ? 12.473 5.455 115.554 1.00 31.77 111 ARG B N 1
ATOM 1975 C CA . ARG B 1 114 ? 12.031 4.104 115.885 1.00 32.25 111 ARG B CA 1
ATOM 1976 C C . ARG B 1 114 ? 11.646 4.104 117.383 1.00 32.22 111 ARG B C 1
ATOM 1977 O O . ARG B 1 114 ? 12.233 4.862 118.157 1.00 32.15 111 ARG B O 1
ATOM 1985 N N . PRO B 1 115 ? 10.711 3.212 117.810 1.00 32.35 112 PRO B N 1
ATOM 1986 C CA . PRO B 1 115 ? 10.543 2.909 119.269 1.00 32.01 112 PRO B CA 1
ATOM 1987 C C . PRO B 1 115 ? 11.882 2.731 120.003 1.00 31.45 112 PRO B C 1
ATOM 1988 O O . PRO B 1 115 ? 12.881 2.355 119.385 1.00 30.85 112 PRO B O 1
ATOM 1992 N N . HIS B 1 116 ? 11.918 2.999 121.301 1.00 31.63 113 HIS B N 1
ATOM 1993 C CA . HIS B 1 116 ? 13.213 3.006 122.011 1.00 31.96 113 HIS B CA 1
ATOM 1994 C C . HIS B 1 116 ? 13.092 2.673 123.499 1.00 32.37 113 HIS B C 1
ATOM 1995 O O . HIS B 1 116 ? 12.262 3.236 124.181 1.00 32.32 113 HIS B O 1
ATOM 2002 N N . ARG B 1 117 ? 13.957 1.819 124.011 1.00 33.27 114 ARG B N 1
ATOM 2003 C CA . ARG B 1 117 ? 14.024 1.604 125.445 1.00 34.57 114 ARG B CA 1
ATOM 2004 C C . ARG B 1 117 ? 15.265 2.266 126.030 1.00 33.99 114 ARG B C 1
ATOM 2005 O O . ARG B 1 117 ? 16.300 2.300 125.400 1.00 34.22 114 ARG B O 1
ATOM 2013 N N . PHE B 1 118 ? 15.167 2.779 127.245 1.00 33.48 115 PHE B N 1
ATOM 2014 C CA . PHE B 1 118 ? 16.185 3.736 127.722 1.00 32.97 115 PHE B CA 1
ATOM 2015 C C . PHE B 1 118 ? 17.135 3.082 128.707 1.00 32.91 115 PHE B C 1
ATOM 2016 O O . PHE B 1 118 ? 16.706 2.464 129.674 1.00 33.75 115 PHE B O 1
ATOM 2024 N N . ALA B 1 119 ? 18.431 3.172 128.475 1.00 32.64 116 ALA B N 1
ATOM 2025 C CA . ALA B 1 119 ? 19.370 2.574 129.423 1.00 32.48 116 ALA B CA 1
ATOM 2026 C C . ALA B 1 119 ? 19.449 3.457 130.698 1.00 32.53 116 ALA B C 1
ATOM 2027 O O . ALA B 1 119 ? 19.033 4.643 130.703 1.00 32.14 116 ALA B O 1
ATOM 2029 N N . ASP B 1 120 ? 19.994 2.897 131.777 1.00 32.24 117 ASP B N 1
ATOM 2030 C CA . ASP B 1 120 ? 20.248 3.707 132.977 1.00 31.89 117 ASP B CA 1
ATOM 2031 C C . ASP B 1 120 ? 21.313 4.767 132.644 1.00 31.94 117 ASP B C 1
ATOM 2032 O O . ASP B 1 120 ? 21.231 5.929 133.071 1.00 31.21 117 ASP B O 1
ATOM 2037 N N . SER B 1 121 ? 22.305 4.370 131.852 1.00 31.90 118 SER B N 1
ATOM 2038 C CA . SER B 1 121 ? 23.384 5.277 131.516 1.00 31.77 118 SER B CA 1
ATOM 2039 C C . SER B 1 121 ? 22.835 6.445 130.746 1.00 30.93 118 SER B C 1
ATOM 2040 O O . SER B 1 121 ? 23.240 7.562 131.030 1.00 31.17 118 SER B O 1
ATOM 2043 N N . GLU B 1 122 ? 21.926 6.219 129.781 1.00 29.97 119 GLU B N 1
ATOM 2044 C CA . GLU B 1 122 ? 21.422 7.367 128.989 1.00 29.47 119 GLU B CA 1
ATOM 2045 C C . GLU B 1 122 ? 20.658 8.259 129.964 1.00 27.89 119 GLU B C 1
ATOM 2046 O O . GLU B 1 122 ? 20.941 9.447 130.104 1.00 27.07 119 GLU B O 1
ATOM 2052 N N . ILE B 1 123 ? 19.714 7.654 130.672 1.00 26.40 120 ILE B N 1
ATOM 2053 C CA . ILE B 1 123 ? 18.892 8.412 131.567 1.00 25.44 120 ILE B CA 1
ATOM 2054 C C . ILE B 1 123 ? 19.800 9.242 132.454 1.00 25.57 120 ILE B C 1
ATOM 2055 O O . ILE B 1 123 ? 19.508 10.408 132.688 1.00 26.83 120 ILE B O 1
ATOM 2060 N N . GLY B 1 124 ? 20.917 8.668 132.906 1.00 25.24 121 GLY B N 1
ATOM 2061 C CA . GLY B 1 124 ? 21.851 9.350 133.820 1.00 24.77 121 GLY B CA 1
ATOM 2062 C C . GLY B 1 124 ? 22.491 10.549 133.174 1.00 24.45 121 GLY B C 1
ATOM 2063 O O . GLY B 1 124 ? 22.457 11.648 133.719 1.00 24.74 121 GLY B O 1
ATOM 2064 N N . MET B 1 125 ? 23.061 10.330 132.001 1.00 23.80 122 MET B N 1
ATOM 2065 C CA . MET B 1 125 ? 23.550 11.427 131.194 1.00 24.29 122 MET B CA 1
ATOM 2066 C C . MET B 1 125 ? 22.391 12.437 130.972 1.00 24.14 122 MET B C 1
ATOM 2067 O O . MET B 1 125 ? 22.536 13.644 131.219 1.00 24.82 122 MET B O 1
ATOM 2072 N N . ALA B 1 126 ? 21.233 11.966 130.541 1.00 23.61 123 ALA B N 1
ATOM 2073 C CA . ALA B 1 126 ? 20.146 12.905 130.289 1.00 23.60 123 ALA B CA 1
ATOM 2074 C C . ALA B 1 126 ? 19.875 13.785 131.537 1.00 23.61 123 ALA B C 1
ATOM 2075 O O . ALA B 1 126 ? 19.649 14.985 131.434 1.00 22.04 123 ALA B O 1
ATOM 2077 N N . LEU B 1 127 ? 19.938 13.172 132.718 1.00 23.89 124 LEU B N 1
ATOM 2078 C CA . LEU B 1 127 ? 19.616 13.878 133.960 1.00 24.29 124 LEU B CA 1
ATOM 2079 C C . LEU B 1 127 ? 20.698 14.881 134.265 1.00 24.00 124 LEU B C 1
ATOM 2080 O O . LEU B 1 127 ? 20.395 15.990 134.664 1.00 23.99 124 LEU B O 1
ATOM 2085 N N . THR B 1 128 ? 21.955 14.495 134.064 1.00 23.63 125 THR B N 1
ATOM 2086 C CA . THR B 1 128 ? 23.054 15.434 134.200 1.00 23.91 125 THR B CA 1
ATOM 2087 C C . THR B 1 128 ? 22.892 16.625 133.220 1.00 23.10 125 THR B C 1
ATOM 2088 O O . THR B 1 128 ? 23.032 17.764 133.596 1.00 21.75 125 THR B O 1
ATOM 2092 N N . ILE B 1 129 ? 22.519 16.380 131.976 1.00 23.02 126 ILE B N 1
ATOM 2093 C CA . ILE B 1 129 ? 22.278 17.518 131.063 1.00 22.66 126 ILE B CA 1
ATOM 2094 C C . ILE B 1 129 ? 21.242 18.506 131.626 1.00 22.82 126 ILE B C 1
ATOM 2095 O O . ILE B 1 129 ? 21.500 19.712 131.608 1.00 23.40 126 ILE B O 1
ATOM 2100 N N . ALA B 1 130 ? 20.143 17.984 132.184 1.00 22.85 127 ALA B N 1
ATOM 2101 C CA . ALA B 1 130 ? 18.991 18.779 132.607 1.00 22.90 127 ALA B CA 1
ATOM 2102 C C . ALA B 1 130 ? 19.353 19.554 133.865 1.00 23.81 127 ALA B C 1
ATOM 2103 O O . ALA B 1 130 ? 18.859 20.671 134.157 1.00 23.80 127 ALA B O 1
ATOM 2105 N N . ARG B 1 131 ? 20.273 18.971 134.591 1.00 25.06 128 ARG B N 1
ATOM 2106 C CA . ARG B 1 131 ? 20.787 19.588 135.793 1.00 26.82 128 ARG B CA 1
ATOM 2107 C C . ARG B 1 131 ? 21.554 20.852 135.452 1.00 27.20 128 ARG B C 1
ATOM 2108 O O . ARG B 1 131 ? 21.416 21.895 136.091 1.00 28.68 128 ARG B O 1
ATOM 2116 N N . GLN B 1 132 ? 22.397 20.743 134.436 1.00 27.09 129 GLN B N 1
ATOM 2117 C CA . GLN B 1 132 ? 23.255 21.832 134.060 1.00 27.07 129 GLN B CA 1
ATOM 2118 C C . GLN B 1 132 ? 22.473 22.984 133.428 1.00 27.06 129 GLN B C 1
ATOM 2119 O O . GLN B 1 132 ? 22.841 24.160 133.598 1.00 27.66 129 GLN B O 1
ATOM 2125 N N . LEU B 1 133 ? 21.438 22.650 132.646 1.00 26.19 130 LEU B N 1
ATOM 2126 C CA . LEU B 1 133 ? 20.659 23.658 131.932 1.00 24.55 130 LEU B CA 1
ATOM 2127 C C . LEU B 1 133 ? 19.959 24.458 132.988 1.00 23.92 130 LEU B C 1
ATOM 2128 O O . LEU B 1 133 ? 20.030 25.699 133.004 1.00 22.39 130 LEU B O 1
ATOM 2133 N N . GLY B 1 134 ? 19.324 23.704 133.902 1.00 23.24 131 GLY B N 1
ATOM 2134 C CA . GLY B 1 134 ? 18.629 24.267 135.065 1.00 22.52 131 GLY B CA 1
ATOM 2135 C C . GLY B 1 134 ? 19.511 25.300 135.726 1.00 22.18 131 GLY B C 1
ATOM 2136 O O . GLY B 1 134 ? 19.083 26.462 135.872 1.00 22.62 131 GLY B O 1
ATOM 2137 N N . PHE B 1 135 ? 20.763 24.918 136.052 1.00 20.69 132 PHE B N 1
ATOM 2138 C CA . PHE B 1 135 ? 21.659 25.857 136.737 1.00 19.80 132 PHE B CA 1
ATOM 2139 C C . PHE B 1 135 ? 22.123 26.983 135.829 1.00 19.49 132 PHE B C 1
ATOM 2140 O O . PHE B 1 135 ? 22.189 28.139 136.238 1.00 19.33 132 PHE B O 1
ATOM 2148 N N . SER B 1 136 ? 22.455 26.652 134.594 1.00 18.98 133 SER B N 1
ATOM 2149 C CA . SER B 1 136 ? 22.730 27.699 133.613 1.00 18.79 133 SER B CA 1
ATOM 2150 C C . SER B 1 136 ? 21.622 28.773 133.581 1.00 18.18 133 SER B C 1
ATOM 2151 O O . SER B 1 136 ? 21.911 29.951 133.807 1.00 15.42 133 SER B O 1
ATOM 2154 N N . ILE B 1 137 ? 20.366 28.362 133.368 1.00 19.25 134 ILE B N 1
ATOM 2155 C CA . ILE B 1 137 ? 19.251 29.324 133.382 1.00 20.06 134 ILE B CA 1
ATOM 2156 C C . ILE B 1 137 ? 19.193 30.029 134.752 1.00 22.52 134 ILE B C 1
ATOM 2157 O O . ILE B 1 137 ? 19.058 31.271 134.809 1.00 22.91 134 ILE B O 1
ATOM 2162 N N . GLN B 1 138 ? 19.287 29.273 135.853 1.00 24.12 135 GLN B N 1
ATOM 2163 C CA . GLN B 1 138 ? 19.228 29.912 137.182 1.00 26.12 135 GLN B CA 1
ATOM 2164 C C . GLN B 1 138 ? 20.262 31.070 137.276 1.00 27.16 135 GLN B C 1
ATOM 2165 O O . GLN B 1 138 ? 19.955 32.179 137.709 1.00 26.81 135 GLN B O 1
ATOM 2171 N N . ARG B 1 139 ? 21.467 30.839 136.801 1.00 28.81 136 ARG B N 1
ATOM 2172 C CA . ARG B 1 139 ? 22.517 31.807 137.034 1.00 30.43 136 ARG B CA 1
ATOM 2173 C C . ARG B 1 139 ? 22.532 32.927 136.041 1.00 32.86 136 ARG B C 1
ATOM 2174 O O . ARG B 1 139 ? 22.928 34.059 136.377 1.00 33.46 136 ARG B O 1
ATOM 2182 N N . MET B 1 140 ? 22.096 32.625 134.828 1.00 35.77 137 MET B N 1
ATOM 2183 C CA . MET B 1 140 ? 22.060 33.632 133.805 1.00 38.13 137 MET B CA 1
ATOM 2184 C C . MET B 1 140 ? 20.910 34.595 134.074 1.00 42.22 137 MET B C 1
ATOM 2185 O O . MET B 1 140 ? 21.164 35.797 134.298 1.00 43.82 137 MET B O 1
ATOM 2190 N N . ARG B 1 141 ? 19.682 34.093 134.138 1.00 45.93 138 ARG B N 1
ATOM 2191 C CA . ARG B 1 141 ? 18.575 34.909 134.609 1.00 48.99 138 ARG B CA 1
ATOM 2192 C C . ARG B 1 141 ? 18.963 35.814 135.771 1.00 51.45 138 ARG B C 1
ATOM 2193 O O . ARG B 1 141 ? 18.646 37.003 135.747 1.00 51.39 138 ARG B O 1
ATOM 2201 N N . ALA B 1 142 ? 19.646 35.249 136.776 1.00 54.82 139 ALA B N 1
ATOM 2202 C CA . ALA B 1 142 ? 19.652 35.825 138.141 1.00 57.50 139 ALA B CA 1
ATOM 2203 C C . ALA B 1 142 ? 20.376 37.139 138.208 1.00 60.53 139 ALA B C 1
ATOM 2205 N N . GLU B 1 143 ? 21.666 37.026 137.937 1.00 64.87 140 GLU B N 1
ATOM 2206 C CA . GLU B 1 143 ? 22.558 38.172 138.051 1.00 67.54 140 GLU B CA 1
ATOM 2207 C C . GLU B 1 143 ? 22.414 39.136 136.835 1.00 69.31 140 GLU B C 1
ATOM 2208 O O . GLU B 1 143 ? 23.115 40.152 136.759 1.00 69.61 140 GLU B O 1
ATOM 2214 N N . TYR B 1 144 ? 21.527 38.810 135.888 1.00 71.03 141 TYR B N 1
ATOM 2215 C CA . TYR B 1 144 ? 21.011 39.798 134.934 1.00 72.09 141 TYR B CA 1
ATOM 2216 C C . TYR B 1 144 ? 19.819 40.525 135.589 1.00 72.69 141 TYR B C 1
ATOM 2217 O O . TYR B 1 144 ? 19.565 41.702 135.314 1.00 72.73 141 TYR B O 1
ATOM 2226 N N . ALA B 1 145 ? 19.075 39.819 136.442 1.00 73.54 142 ALA B N 1
ATOM 2227 C CA . ALA B 1 145 ? 18.206 40.486 137.410 1.00 74.18 142 ALA B CA 1
ATOM 2228 C C . ALA B 1 145 ? 19.060 41.476 138.279 1.00 74.95 142 ALA B C 1
ATOM 2229 O O . ALA B 1 145 ? 18.606 42.594 138.603 1.00 74.41 142 ALA B O 1
ATOM 2231 N N . ARG B 1 146 ? 20.246 41.042 138.696 1.00 75.77 143 ARG B N 1
ATOM 2232 C CA . ARG B 1 146 ? 21.011 41.766 139.711 1.00 76.08 143 ARG B CA 1
ATOM 2233 C C . ARG B 1 146 ? 21.966 42.831 139.182 1.00 76.46 143 ARG B C 1
ATOM 2234 O O . ARG B 1 146 ? 22.215 43.838 139.836 1.00 76.38 143 ARG B O 1
ATOM 2236 N N . ARG B 1 147 ? 22.516 42.606 138.003 1.00 77.03 144 ARG B N 1
ATOM 2237 C CA . ARG B 1 147 ? 23.395 43.590 137.413 1.00 77.27 144 ARG B CA 1
ATOM 2238 C C . ARG B 1 147 ? 22.599 44.844 137.129 1.00 77.85 144 ARG B C 1
ATOM 2239 O O . ARG B 1 147 ? 22.979 45.648 136.288 1.00 77.33 144 ARG B O 1
ATOM 2241 N N . GLN B 1 148 ? 21.486 45.006 137.832 1.00 78.58 145 GLN B N 1
ATOM 2242 C CA . GLN B 1 148 ? 20.641 46.178 137.657 1.00 79.05 145 GLN B CA 1
ATOM 2243 C C . GLN B 1 148 ? 20.619 47.026 138.913 1.00 79.30 145 GLN B C 1
ATOM 2244 O O . GLN B 1 148 ? 21.044 48.181 138.911 1.00 79.36 145 GLN B O 1
ATOM 2250 N N . ALA B 1 149 ? 20.114 46.444 139.989 1.00 79.44 146 ALA B N 1
ATOM 2251 C CA . ALA B 1 149 ? 20.056 47.131 141.263 1.00 79.3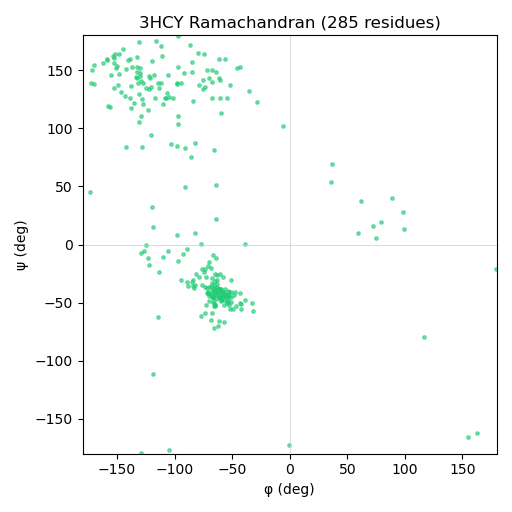2 146 ALA B CA 1
ATOM 2252 C C . ALA B 1 149 ? 21.436 47.643 141.657 1.00 79.17 146 ALA B C 1
ATOM 2253 O O . ALA B 1 149 ? 22.027 48.471 140.969 1.00 78.99 146 ALA B O 1
#

CATH classification: 3.30.450.40